Protein AF-A0AAD6ZET1-F1 (afdb_monomer)

InterPro domains:
  IPR011545 DEAD/DEAH-box helicase domain [PF00270] (2-155)
  IPR014001 Helicase superfamily 1/2, ATP-binding domain [PS51192] (1-169)
  IPR014001 Helicase superfamily 1/2, ATP-binding domain [SM00487] (2-182)
  IPR027417 P-loop containing nucleoside triphosphate hydrolase [G3DSA:3.40.50.300] (1-163)
  IPR027417 P-loop containing nucleoside triphosphate hydrolase [SSF52540] (2-152)

Structure (mmCIF, N/CA/C/O backbone):
data_AF-A0AAD6ZET1-F1
#
_entry.id   AF-A0AAD6ZET1-F1
#
loop_
_atom_site.group_PDB
_atom_site.id
_atom_site.type_symbol
_atom_site.label_atom_id
_atom_site.label_alt_id
_atom_site.label_comp_id
_atom_site.label_asym_id
_atom_site.label_entity_id
_atom_site.label_seq_id
_atom_site.pdbx_PDB_ins_code
_atom_site.Cartn_x
_atom_site.Cartn_y
_atom_site.Cartn_z
_atom_site.occupancy
_atom_site.B_iso_or_equiv
_atom_site.auth_seq_id
_atom_site.auth_comp_id
_atom_site.auth_asym_id
_atom_site.auth_atom_id
_atom_site.pdbx_PDB_model_num
ATOM 1 N N . MET A 1 1 ? -20.630 -3.533 9.949 1.00 59.66 1 MET A N 1
ATOM 2 C CA . MET A 1 1 ? -19.813 -3.995 8.805 1.00 59.66 1 MET A CA 1
ATOM 3 C C . MET A 1 1 ? -19.243 -5.362 9.176 1.00 59.66 1 MET A C 1
ATOM 5 O O . MET A 1 1 ? -19.021 -5.577 10.362 1.00 59.66 1 MET A O 1
ATOM 9 N N . ARG A 1 2 ? -19.126 -6.309 8.241 1.00 76.69 2 ARG A N 1
ATOM 10 C CA . ARG A 1 2 ? -18.564 -7.648 8.511 1.00 76.69 2 ARG A CA 1
ATOM 11 C C . ARG A 1 2 ? -17.075 -7.657 8.165 1.00 76.69 2 ARG A C 1
ATOM 13 O O . ARG A 1 2 ? -16.629 -6.785 7.425 1.00 76.69 2 ARG A O 1
ATOM 20 N N . ASP A 1 3 ? -16.339 -8.624 8.700 1.00 84.25 3 ASP A N 1
ATOM 21 C CA . ASP A 1 3 ? -14.974 -8.894 8.245 1.00 84.25 3 ASP A CA 1
ATOM 22 C C . ASP A 1 3 ? -14.986 -9.272 6.759 1.00 84.25 3 ASP A C 1
ATOM 24 O O . ASP A 1 3 ? -15.953 -9.870 6.273 1.00 84.25 3 ASP A O 1
ATOM 28 N N . GLY A 1 4 ? -13.927 -8.900 6.045 1.00 82.38 4 GLY A N 1
ATOM 29 C CA . GLY A 1 4 ? -13.841 -9.088 4.600 1.00 82.38 4 GLY A CA 1
ATOM 30 C C . GLY A 1 4 ? -12.448 -9.501 4.155 1.00 82.38 4 GLY A C 1
ATOM 31 O O . GLY A 1 4 ? -11.449 -9.053 4.715 1.00 82.38 4 GLY A O 1
ATOM 32 N N . LEU A 1 5 ? -12.397 -10.341 3.127 1.00 81.38 5 LEU A N 1
ATOM 33 C CA . LEU A 1 5 ? -11.189 -10.614 2.361 1.00 81.38 5 LEU A CA 1
ATOM 34 C C . LEU A 1 5 ? -11.395 -10.011 0.974 1.00 81.38 5 LEU A C 1
ATOM 36 O O . LEU A 1 5 ? -12.374 -10.321 0.298 1.00 81.38 5 LEU A O 1
ATOM 40 N N . VAL A 1 6 ? -10.487 -9.136 0.564 1.00 80.69 6 VAL A N 1
ATOM 41 C CA . VAL A 1 6 ? -10.500 -8.551 -0.771 1.00 80.69 6 VAL A CA 1
ATOM 42 C C . VAL A 1 6 ? -9.310 -9.094 -1.536 1.00 80.69 6 VAL A C 1
ATOM 44 O O . VAL A 1 6 ? -8.156 -8.855 -1.169 1.00 80.69 6 VAL A O 1
ATOM 47 N N . HIS A 1 7 ? -9.620 -9.800 -2.616 1.00 78.50 7 HIS A N 1
ATOM 48 C CA . HIS A 1 7 ? -8.656 -10.239 -3.600 1.00 78.50 7 HIS A CA 1
ATOM 49 C C . HIS A 1 7 ? -8.627 -9.228 -4.751 1.00 78.50 7 HIS A C 1
ATOM 51 O O . HIS A 1 7 ? -9.567 -9.136 -5.538 1.00 78.50 7 HIS A O 1
ATOM 57 N N . ALA A 1 8 ? -7.565 -8.424 -4.795 1.00 70.19 8 ALA A N 1
ATOM 58 C CA . ALA A 1 8 ? -7.383 -7.353 -5.764 1.00 70.19 8 ALA A CA 1
ATOM 59 C C . ALA A 1 8 ? -5.911 -7.232 -6.177 1.00 70.19 8 ALA A C 1
ATOM 61 O O . ALA A 1 8 ? -5.017 -7.044 -5.337 1.00 70.19 8 ALA A O 1
ATOM 62 N N . GLY A 1 9 ? -5.666 -7.279 -7.485 1.00 60.75 9 GLY A N 1
ATOM 63 C CA . GLY A 1 9 ? -4.346 -7.093 -8.073 1.00 60.75 9 GLY A CA 1
ATOM 64 C C . GLY A 1 9 ? -3.726 -5.731 -7.759 1.00 60.75 9 GLY A C 1
ATOM 65 O O . GLY A 1 9 ? -4.392 -4.759 -7.381 1.00 60.75 9 GLY A O 1
ATOM 66 N N . THR A 1 10 ? -2.406 -5.645 -7.898 1.00 62.72 10 THR A N 1
ATOM 67 C CA . THR A 1 10 ? -1.671 -4.379 -7.761 1.00 62.72 10 THR A CA 1
ATOM 68 C C . THR A 1 10 ? -2.178 -3.370 -8.788 1.00 62.72 10 THR A C 1
ATOM 70 O O . THR A 1 10 ? -2.387 -3.718 -9.950 1.00 62.72 10 THR A O 1
ATOM 73 N N . GLY A 1 11 ? -2.435 -2.132 -8.354 1.00 60.44 11 GLY A N 1
ATOM 74 C CA . GLY A 1 11 ? -2.998 -1.078 -9.203 1.00 60.44 11 GLY A CA 1
ATOM 75 C C . GLY A 1 11 ? -4.490 -1.237 -9.533 1.00 60.44 11 GLY A C 1
ATOM 76 O O . GLY A 1 11 ? -4.934 -0.712 -10.549 1.00 60.44 11 GLY A O 1
ATOM 77 N N . MET A 1 12 ? -5.266 -2.003 -8.755 1.00 61.72 12 MET A N 1
ATOM 78 C CA . MET A 1 12 ? -6.733 -2.115 -8.911 1.00 61.72 12 MET A CA 1
ATOM 79 C C . MET A 1 12 ? -7.522 -1.276 -7.888 1.00 61.72 12 MET A C 1
ATOM 81 O O . MET A 1 12 ? -8.700 -1.524 -7.658 1.00 61.72 12 MET A O 1
ATOM 85 N N . GLY A 1 13 ? -6.886 -0.287 -7.249 1.00 68.75 13 GLY A N 1
ATOM 86 C CA . GLY A 1 13 ? -7.579 0.632 -6.335 1.00 68.75 13 GLY A CA 1
ATOM 87 C C . GLY A 1 13 ? -7.804 0.091 -4.919 1.00 68.75 13 GLY A C 1
ATOM 88 O O . GLY A 1 13 ? -8.769 0.468 -4.260 1.00 68.75 13 GLY A O 1
ATOM 89 N N . LYS A 1 14 ? -6.905 -0.765 -4.406 1.00 77.56 14 LYS A N 1
ATOM 90 C CA . LYS A 1 14 ? -6.931 -1.240 -3.005 1.00 77.56 14 LYS A CA 1
ATOM 91 C C . LYS A 1 14 ? -7.015 -0.085 -1.996 1.00 77.56 14 LYS A C 1
ATOM 93 O O . LYS A 1 14 ? -7.767 -0.171 -1.029 1.00 77.56 14 LYS A O 1
ATOM 98 N N . THR A 1 15 ? -6.335 1.026 -2.271 1.00 82.56 15 THR A N 1
ATOM 99 C CA . THR A 1 15 ? -6.386 2.259 -1.471 1.00 82.56 15 THR A CA 1
ATOM 100 C C . THR A 1 15 ? -7.804 2.831 -1.359 1.00 82.56 15 THR A C 1
ATOM 102 O O . THR A 1 15 ? -8.212 3.263 -0.283 1.00 82.56 15 THR A O 1
ATOM 105 N N . THR A 1 16 ? -8.615 2.744 -2.420 1.00 84.25 16 THR A N 1
ATOM 106 C CA . THR A 1 16 ? -10.012 3.210 -2.432 1.00 84.25 16 THR A CA 1
ATOM 107 C C . THR A 1 16 ? -10.897 2.421 -1.470 1.00 84.25 16 THR A C 1
ATOM 109 O O . THR A 1 16 ? -11.828 2.982 -0.902 1.00 84.25 16 THR A O 1
ATOM 112 N N . ILE A 1 17 ? -10.600 1.144 -1.222 1.00 85.69 17 ILE A N 1
ATOM 113 C CA . ILE A 1 17 ? -11.341 0.319 -0.250 1.00 85.69 17 ILE A CA 1
ATOM 114 C C . ILE A 1 17 ? -11.140 0.853 1.173 1.00 85.69 17 ILE A C 1
ATOM 116 O O . ILE A 1 17 ? -12.053 0.805 1.996 1.00 85.69 17 ILE A O 1
ATOM 120 N N . VAL A 1 18 ? -9.955 1.398 1.446 1.00 91.31 18 VAL A N 1
ATOM 121 C CA . VAL A 1 18 ? -9.596 2.004 2.732 1.00 91.31 18 VAL A CA 1
ATOM 122 C C . VAL A 1 18 ? -10.151 3.423 2.843 1.00 91.31 18 VAL A C 1
ATOM 124 O O . VAL A 1 18 ? -10.692 3.797 3.881 1.00 91.31 18 VAL A O 1
ATOM 127 N N . ALA A 1 19 ? -10.034 4.210 1.772 1.00 91.94 19 ALA A N 1
ATOM 128 C CA . ALA A 1 19 ? -10.431 5.613 1.746 1.00 91.94 19 ALA A CA 1
ATOM 129 C C . ALA A 1 19 ? -11.951 5.811 1.634 1.00 91.94 19 ALA A C 1
ATOM 131 O O . ALA A 1 19 ? -12.514 6.680 2.295 1.00 91.94 19 ALA A O 1
ATOM 132 N N . GLY A 1 20 ? -12.633 4.989 0.835 1.00 91.81 20 GLY A N 1
ATOM 133 C CA . GLY A 1 20 ? -14.049 5.132 0.490 1.00 91.81 20 GLY A CA 1
ATOM 134 C C . GLY A 1 20 ? -14.990 5.291 1.690 1.00 91.81 20 GLY A C 1
ATOM 135 O O . GLY A 1 20 ? -15.810 6.210 1.678 1.00 91.81 20 GLY A O 1
ATOM 136 N N . PRO A 1 21 ? -14.866 4.486 2.764 1.00 93.00 21 PRO A N 1
ATOM 137 C CA . PRO A 1 21 ? -15.682 4.656 3.965 1.00 93.00 21 PRO A CA 1
ATOM 138 C C . PRO A 1 21 ? -15.580 6.043 4.615 1.00 93.00 21 PRO A C 1
ATOM 140 O O . PRO A 1 21 ? -16.534 6.464 5.267 1.00 93.00 21 PRO A O 1
ATOM 143 N N . HIS A 1 22 ? -14.467 6.765 4.445 1.00 95.06 22 HIS A N 1
ATOM 144 C CA . HIS A 1 22 ? -14.270 8.110 5.002 1.00 95.06 22 HIS A CA 1
ATOM 145 C C . HIS A 1 22 ? -14.952 9.218 4.201 1.00 95.06 22 HIS A C 1
ATOM 147 O O . HIS A 1 22 ? -15.085 10.324 4.716 1.00 95.06 22 HIS A O 1
ATOM 153 N N . ALA A 1 23 ? -15.425 8.933 2.986 1.00 91.31 23 ALA A N 1
ATOM 154 C CA . ALA A 1 23 ? -16.209 9.885 2.200 1.00 91.31 23 ALA A CA 1
ATOM 155 C C . ALA A 1 23 ? -17.636 10.074 2.747 1.00 91.31 23 ALA A C 1
ATOM 157 O O . ALA A 1 23 ? -18.319 11.031 2.391 1.00 91.31 23 ALA A O 1
ATOM 158 N N . HIS A 1 24 ? -18.108 9.161 3.602 1.00 93.06 24 HIS A N 1
ATOM 159 C CA . HIS A 1 24 ? -19.446 9.224 4.178 1.00 93.06 24 HIS A CA 1
ATOM 160 C C . HIS A 1 24 ? -19.467 10.074 5.460 1.00 93.06 24 HIS A C 1
ATOM 162 O O . HIS A 1 24 ? -18.643 9.877 6.351 1.00 93.06 24 HIS A O 1
ATOM 168 N N . GLU A 1 25 ? -20.455 10.963 5.610 1.00 89.50 25 GLU A N 1
ATOM 169 C CA . GLU A 1 25 ? -20.549 11.904 6.744 1.00 89.50 25 GLU A CA 1
ATOM 170 C C . GLU A 1 25 ? -20.579 11.216 8.117 1.00 89.50 25 GLU A C 1
ATOM 172 O O . GLU A 1 25 ? -20.002 11.708 9.085 1.00 89.50 25 GLU A O 1
ATOM 177 N N . SER A 1 26 ? -21.196 10.033 8.212 1.00 91.81 26 SER A N 1
ATOM 178 C CA . SER A 1 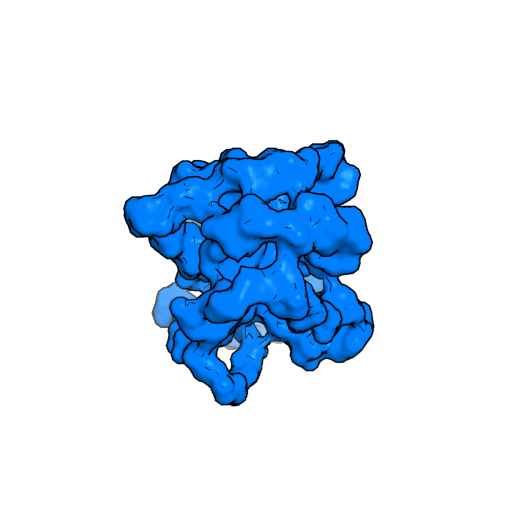26 ? -21.217 9.254 9.462 1.00 91.81 26 SER A CA 1
ATOM 179 C C . SER A 1 26 ? -19.834 8.759 9.912 1.00 91.81 26 SER A C 1
ATOM 181 O O . SER A 1 26 ? -19.679 8.335 11.062 1.00 91.81 26 SER A O 1
ATOM 183 N N . SER A 1 27 ? -18.833 8.823 9.029 1.00 93.19 27 SER A N 1
ATOM 184 C CA . SER A 1 27 ? -17.438 8.494 9.321 1.00 93.19 27 SER A CA 1
ATOM 185 C C . SER A 1 27 ? -16.618 9.705 9.777 1.00 93.19 27 SER A C 1
ATOM 187 O O . SER A 1 27 ? -15.423 9.564 10.038 1.00 93.19 27 SER A O 1
ATOM 189 N N . ALA A 1 28 ? -17.222 10.889 9.915 1.00 92.56 28 ALA A N 1
ATOM 190 C CA . ALA A 1 28 ? -16.517 12.072 10.394 1.00 92.56 28 ALA A CA 1
ATOM 191 C C . ALA A 1 28 ? -15.863 11.828 11.770 1.00 92.56 28 ALA A C 1
ATOM 193 O O . ALA A 1 28 ? -16.486 11.332 12.712 1.00 92.56 28 ALA A O 1
ATOM 194 N N . GLY A 1 29 ? -14.573 12.164 11.880 1.00 93.00 29 GLY A N 1
ATOM 195 C CA . GLY A 1 29 ? -13.779 11.965 13.099 1.00 93.00 29 GLY A CA 1
ATOM 196 C C . GLY A 1 29 ? -13.459 10.502 13.430 1.00 93.00 29 GLY A C 1
ATOM 197 O O . GLY A 1 29 ? -13.022 10.220 14.554 1.00 93.00 29 GLY A O 1
ATOM 198 N N . LYS A 1 30 ? -13.697 9.575 12.492 1.00 97.06 30 LYS A N 1
ATOM 199 C CA . LYS A 1 30 ? -13.328 8.166 12.618 1.00 97.06 30 LYS A CA 1
ATOM 200 C C . LYS A 1 30 ? -11.924 7.891 12.079 1.00 97.06 30 LYS A C 1
ATOM 202 O O . LYS A 1 30 ? -11.404 8.620 11.242 1.00 97.06 30 LYS A O 1
ATOM 207 N N . VAL A 1 31 ? -11.332 6.798 12.553 1.00 97.75 31 VAL A N 1
ATOM 208 C CA . VAL A 1 31 ? -9.951 6.394 12.259 1.00 97.75 31 VAL A CA 1
ATOM 209 C C . VAL A 1 31 ? -9.933 4.992 11.668 1.00 97.75 31 VAL A C 1
ATOM 211 O O . VAL A 1 31 ? -10.613 4.098 12.162 1.00 97.75 31 VAL A O 1
ATOM 214 N N . THR A 1 32 ? -9.139 4.769 10.628 1.00 97.75 32 THR A N 1
ATOM 215 C CA . THR A 1 32 ? -8.810 3.438 10.112 1.00 97.75 32 THR A CA 1
ATOM 216 C C . THR A 1 32 ? -7.347 3.127 10.382 1.00 97.75 32 THR A C 1
ATOM 218 O O . THR A 1 32 ? -6.470 3.931 10.069 1.00 97.75 32 THR A O 1
ATOM 221 N N . LEU A 1 33 ? -7.084 1.957 10.966 1.00 96.88 33 LEU A N 1
ATOM 222 C CA . LEU A 1 33 ? -5.722 1.441 11.093 1.00 96.88 33 LEU A CA 1
ATOM 223 C C . LEU A 1 33 ? -5.381 0.662 9.826 1.00 96.88 33 LEU A C 1
ATOM 225 O O . LEU A 1 33 ? -6.049 -0.327 9.535 1.00 96.88 33 LEU A O 1
ATOM 229 N N . PHE A 1 34 ? -4.358 1.089 9.093 1.00 95.38 34 PHE A N 1
ATOM 230 C CA . PHE A 1 34 ? -3.884 0.421 7.884 1.00 95.38 34 PHE A CA 1
ATOM 231 C C . PHE A 1 34 ? -2.536 -0.248 8.172 1.00 95.38 3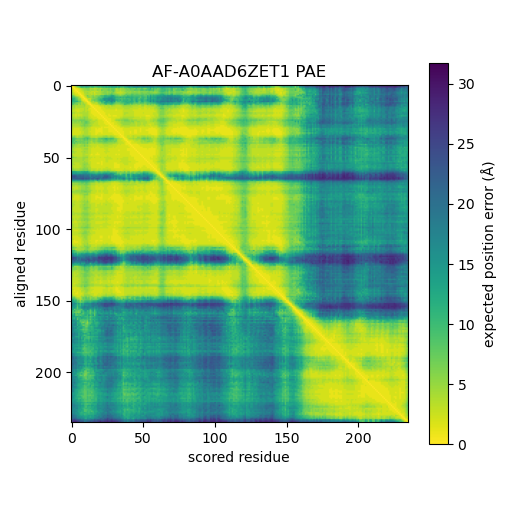4 PHE A C 1
ATOM 233 O O . PHE A 1 34 ? -1.531 0.418 8.403 1.00 95.38 34 PHE A O 1
ATOM 240 N N . ILE A 1 35 ? -2.518 -1.576 8.234 1.00 93.19 35 ILE A N 1
ATOM 241 C CA . ILE A 1 35 ? -1.353 -2.363 8.643 1.00 93.19 35 ILE A CA 1
ATOM 242 C C . ILE A 1 35 ? -0.715 -2.969 7.396 1.00 93.19 35 ILE A C 1
ATOM 244 O O . ILE A 1 35 ? -1.331 -3.816 6.755 1.00 93.19 35 ILE A O 1
ATOM 248 N N . SER A 1 36 ? 0.513 -2.563 7.072 1.00 89.19 36 SER A N 1
ATOM 249 C CA 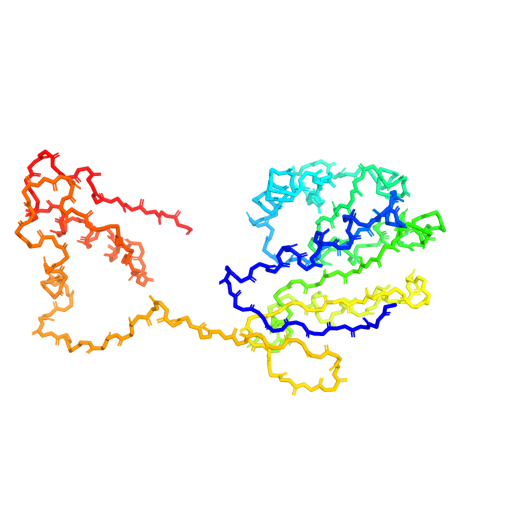. SER A 1 36 ? 1.249 -3.012 5.879 1.00 89.19 36 SER A CA 1
ATOM 250 C C . SER A 1 36 ? 2.636 -3.549 6.257 1.00 89.19 36 SER A C 1
ATOM 252 O O . SER A 1 36 ? 3.278 -2.989 7.159 1.00 89.19 36 SER A O 1
ATOM 254 N N . PRO A 1 37 ? 3.158 -4.604 5.590 1.00 80.62 37 PRO A N 1
ATOM 255 C CA . PRO A 1 37 ? 4.493 -5.105 5.885 1.00 80.62 37 PRO A CA 1
ATOM 256 C C . PRO A 1 37 ? 5.554 -4.133 5.366 1.00 80.62 37 PRO A C 1
ATOM 258 O O . PRO A 1 37 ? 6.608 -3.968 5.975 1.00 80.62 37 PRO A O 1
ATOM 261 N N . LEU A 1 38 ? 5.313 -3.465 4.248 1.00 80.62 38 LEU A N 1
ATOM 262 C CA . LEU A 1 38 ? 6.348 -2.750 3.516 1.00 80.62 38 LEU A CA 1
ATOM 263 C C . LEU A 1 38 ? 6.516 -1.336 4.078 1.00 80.62 38 LEU A C 1
ATOM 265 O O . LEU A 1 38 ? 5.947 -0.386 3.564 1.00 80.62 38 LEU A O 1
ATOM 269 N N . ILE A 1 39 ? 7.318 -1.210 5.144 1.00 80.06 39 ILE A N 1
ATOM 270 C CA . ILE A 1 39 ? 7.638 0.082 5.785 1.00 80.06 39 ILE A CA 1
ATOM 271 C C . ILE A 1 39 ? 8.215 1.071 4.765 1.00 80.06 39 ILE A C 1
ATOM 273 O O . ILE A 1 39 ? 7.901 2.252 4.829 1.00 80.06 39 ILE A O 1
ATOM 277 N N . ALA A 1 40 ? 8.997 0.575 3.800 1.00 81.06 40 ALA A N 1
ATOM 278 C CA . ALA A 1 40 ? 9.559 1.378 2.716 1.00 81.06 40 ALA A CA 1
ATOM 279 C C . ALA A 1 40 ? 8.494 2.082 1.855 1.00 81.06 40 AL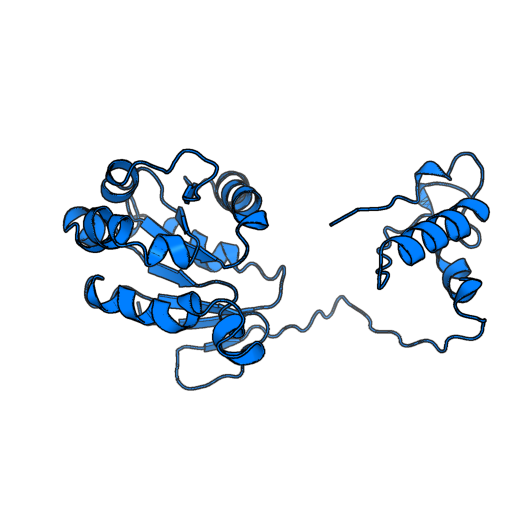A A C 1
ATOM 281 O O . ALA A 1 40 ? 8.784 3.121 1.285 1.00 81.06 40 ALA A O 1
ATOM 282 N N . LEU A 1 41 ? 7.264 1.556 1.802 1.00 83.50 41 LEU A N 1
ATOM 283 C CA . LEU A 1 41 ? 6.156 2.147 1.044 1.00 83.50 41 LEU A CA 1
ATOM 284 C C . LEU A 1 41 ? 5.225 3.004 1.910 1.00 83.50 41 LEU A C 1
ATOM 286 O O . LEU A 1 41 ? 4.255 3.555 1.401 1.00 83.50 41 LEU A O 1
ATOM 290 N N . HIS A 1 42 ? 5.448 3.095 3.226 1.00 88.31 42 HIS A N 1
ATOM 291 C CA . HIS A 1 42 ? 4.511 3.803 4.106 1.00 88.31 42 HIS A CA 1
ATOM 292 C C . HIS A 1 42 ? 4.402 5.285 3.759 1.00 88.31 42 HIS A C 1
ATOM 294 O O . HIS A 1 42 ? 3.298 5.822 3.809 1.00 88.31 42 HIS A O 1
ATOM 300 N N . ASP A 1 43 ? 5.513 5.923 3.392 1.00 87.75 43 ASP A N 1
ATOM 301 C CA . ASP A 1 43 ? 5.516 7.341 3.036 1.00 87.75 43 ASP A CA 1
ATOM 302 C C . ASP A 1 43 ? 4.737 7.566 1.731 1.00 87.75 43 ASP A C 1
ATOM 304 O O . ASP A 1 43 ? 3.794 8.353 1.723 1.00 87.75 43 ASP A O 1
ATOM 308 N N . GLU A 1 44 ? 4.992 6.769 0.687 1.00 88.88 44 GLU A N 1
ATOM 309 C CA . GLU A 1 44 ? 4.222 6.804 -0.569 1.00 88.88 44 GLU A CA 1
ATOM 310 C C . GLU A 1 44 ? 2.719 6.556 -0.345 1.00 88.88 44 GLU A C 1
ATOM 312 O O . GLU A 1 44 ? 1.857 7.213 -0.933 1.00 88.88 44 GLU A O 1
ATOM 317 N N . GLN A 1 45 ? 2.366 5.624 0.545 1.00 90.38 45 GLN A N 1
ATOM 318 C CA . GLN A 1 45 ? 0.969 5.345 0.881 1.00 90.38 45 GLN A CA 1
ATOM 319 C C . GLN A 1 45 ? 0.312 6.516 1.630 1.00 90.38 45 GLN A C 1
ATOM 321 O O . GLN A 1 45 ? -0.851 6.831 1.366 1.00 90.38 45 GLN A O 1
ATOM 326 N N . VAL A 1 46 ? 1.030 7.179 2.546 1.00 92.38 46 VAL A N 1
ATOM 327 C CA . VAL A 1 46 ? 0.556 8.408 3.209 1.00 92.38 46 VAL A CA 1
ATOM 328 C C . VAL A 1 46 ? 0.302 9.504 2.179 1.00 92.38 46 VAL A C 1
ATOM 330 O O . VAL A 1 46 ? -0.753 10.139 2.228 1.00 92.38 46 VAL A O 1
ATOM 333 N N . GLU A 1 47 ? 1.233 9.705 1.246 1.00 93.25 47 GLU A N 1
ATOM 334 C CA . GLU A 1 47 ? 1.090 10.675 0.158 1.00 93.25 47 GLU A CA 1
ATOM 335 C C . GLU A 1 47 ? -0.125 10.354 -0.707 1.00 93.25 47 GLU A C 1
ATOM 337 O O . GLU A 1 47 ? -0.958 11.226 -0.923 1.00 93.25 47 GLU A O 1
ATOM 342 N N . THR A 1 48 ? -0.323 9.087 -1.075 1.00 91.88 48 THR A N 1
ATOM 343 C CA . THR A 1 48 ? -1.499 8.645 -1.841 1.00 91.88 48 THR A CA 1
ATOM 344 C C . THR A 1 48 ? -2.805 9.006 -1.120 1.00 91.88 48 THR A C 1
ATOM 346 O O . THR A 1 48 ? -3.707 9.598 -1.710 1.00 91.88 48 THR A O 1
ATOM 349 N N . PHE A 1 49 ? -2.932 8.699 0.179 1.00 94.69 49 PHE A N 1
ATOM 350 C CA . PHE A 1 49 ? -4.139 9.043 0.945 1.00 94.69 49 PHE A CA 1
ATOM 351 C C . PHE A 1 49 ? -4.372 10.554 1.047 1.00 94.69 49 PHE A C 1
ATOM 353 O O . PHE A 1 49 ? -5.521 11.003 1.010 1.00 94.69 49 PHE A O 1
ATOM 360 N N . ARG A 1 50 ? -3.299 11.332 1.184 1.00 94.19 50 ARG A N 1
ATOM 361 C CA . ARG A 1 50 ? -3.367 12.787 1.305 1.00 94.19 50 ARG A CA 1
ATOM 362 C C . ARG A 1 50 ? -3.726 13.442 -0.025 1.00 94.19 50 ARG A C 1
ATOM 364 O O . ARG A 1 50 ? -4.658 14.240 -0.068 1.00 94.19 50 ARG A O 1
ATOM 371 N N . ASP A 1 51 ? -3.005 13.097 -1.081 1.00 94.12 51 ASP A N 1
ATOM 372 C CA . ASP A 1 51 ? -3.003 13.838 -2.338 1.00 94.12 51 ASP A CA 1
ATOM 373 C C . ASP A 1 51 ? -4.123 13.369 -3.274 1.00 94.12 51 ASP A C 1
ATOM 375 O O . ASP A 1 51 ? -4.759 14.195 -3.926 1.00 94.12 51 ASP A O 1
ATOM 379 N N . GLU A 1 52 ? -4.442 12.069 -3.292 1.00 92.81 52 GLU A N 1
ATOM 380 C CA . GLU A 1 52 ? -5.510 11.532 -4.151 1.00 92.81 52 GLU A CA 1
ATOM 381 C C . GLU A 1 52 ? -6.884 11.518 -3.470 1.00 92.81 52 GLU A C 1
ATOM 383 O O . GLU A 1 52 ? -7.908 11.681 -4.135 1.00 92.81 52 GLU A O 1
ATOM 388 N N . PHE A 1 53 ? -6.929 11.322 -2.146 1.00 92.69 53 PHE A N 1
ATOM 389 C CA . PHE A 1 53 ? -8.188 11.163 -1.401 1.00 92.69 53 PHE A CA 1
ATOM 390 C C . PHE A 1 53 ? -8.492 12.313 -0.433 1.00 92.69 53 PHE A C 1
ATOM 392 O O . PHE A 1 53 ? -9.574 12.334 0.156 1.00 92.69 53 PHE A O 1
ATOM 399 N N . GLY A 1 54 ? -7.572 13.266 -0.246 1.00 94.44 54 GLY A N 1
ATOM 400 C CA . GLY A 1 54 ? -7.765 14.395 0.670 1.00 94.44 54 GLY A CA 1
ATOM 401 C C . GLY A 1 54 ? -7.850 13.990 2.146 1.00 94.44 54 GLY A C 1
ATOM 402 O O . GLY A 1 54 ? -8.398 14.737 2.959 1.00 94.44 54 GLY A O 1
ATOM 403 N N . LEU A 1 55 ? -7.354 12.802 2.506 1.00 95.94 55 LEU A N 1
ATOM 404 C CA . LEU A 1 55 ? -7.448 12.260 3.859 1.00 95.94 55 LEU A CA 1
ATOM 405 C C . LEU A 1 55 ? -6.212 12.613 4.679 1.00 95.94 55 LEU A C 1
ATOM 407 O O . LEU A 1 55 ? -5.075 12.522 4.218 1.00 95.94 55 LEU A O 1
ATOM 411 N N . LYS A 1 56 ? -6.420 12.932 5.958 1.00 95.75 56 LYS A N 1
ATOM 412 C CA . LYS A 1 56 ? -5.304 13.060 6.902 1.00 95.75 56 LYS A CA 1
ATOM 413 C C . LYS A 1 56 ? -4.742 11.675 7.210 1.00 95.75 56 LYS A C 1
ATOM 415 O O . LYS A 1 56 ? -5.388 10.897 7.915 1.00 95.75 56 LYS A O 1
ATOM 420 N N . ALA A 1 57 ? -3.551 11.383 6.702 1.00 95.12 57 ALA A N 1
ATOM 421 C CA . ALA A 1 57 ? -2.858 10.118 6.907 1.00 95.12 57 ALA A CA 1
ATOM 422 C C . ALA A 1 57 ? -1.512 10.320 7.613 1.00 95.12 57 ALA A C 1
ATOM 424 O O . ALA A 1 57 ? -0.871 11.357 7.453 1.00 95.12 57 ALA A O 1
ATOM 425 N N . ILE A 1 58 ? -1.088 9.329 8.396 1.00 93.81 58 ILE A N 1
ATOM 426 C CA . ILE A 1 58 ? 0.234 9.312 9.032 1.00 93.81 58 ILE A CA 1
ATOM 427 C C . ILE A 1 58 ? 0.794 7.896 9.099 1.00 93.81 58 ILE A C 1
ATOM 429 O O . ILE A 1 58 ? 0.067 6.960 9.425 1.00 93.81 58 ILE A O 1
ATOM 433 N N . ALA A 1 59 ? 2.094 7.753 8.851 1.00 92.06 59 ALA A N 1
ATOM 434 C CA . ALA A 1 59 ? 2.846 6.534 9.113 1.00 92.06 59 ALA A CA 1
ATOM 435 C C . ALA A 1 59 ? 3.480 6.591 10.503 1.00 92.06 59 ALA A C 1
ATOM 437 O O . ALA A 1 59 ? 4.197 7.532 10.843 1.00 92.06 59 ALA A O 1
ATOM 438 N N . VAL A 1 60 ? 3.221 5.573 11.321 1.00 88.75 60 VAL A N 1
ATOM 439 C CA . VAL A 1 60 ? 3.821 5.444 12.650 1.00 88.75 60 VAL A CA 1
ATOM 440 C C . VAL A 1 60 ? 4.902 4.377 12.585 1.00 88.75 60 VAL A C 1
ATOM 442 O O . VAL A 1 60 ? 4.651 3.180 12.739 1.00 88.75 60 VAL A O 1
ATOM 445 N N . ASN A 1 61 ? 6.124 4.839 12.353 1.00 76.88 61 ASN A N 1
ATOM 446 C CA . ASN A 1 61 ? 7.336 4.036 12.307 1.00 76.88 61 ASN A CA 1
ATOM 447 C C . ASN A 1 61 ? 8.389 4.617 13.270 1.00 76.88 61 ASN A C 1
ATOM 449 O O . ASN A 1 61 ? 8.209 5.680 13.870 1.00 76.88 61 ASN A O 1
ATOM 453 N N . SER A 1 62 ? 9.485 3.887 13.463 1.00 65.25 62 SER A N 1
ATOM 454 C CA . SER A 1 62 ? 10.597 4.323 14.312 1.00 65.25 62 SER A CA 1
ATOM 455 C C . SER A 1 62 ? 11.396 5.490 13.721 1.00 65.25 62 SER A C 1
ATOM 457 O O . SER A 1 62 ? 12.132 6.136 14.461 1.00 65.25 62 SER A O 1
ATOM 459 N N . SER A 1 63 ? 11.275 5.755 12.415 1.00 58.69 63 SER A N 1
ATOM 460 C CA . SER A 1 63 ? 12.032 6.784 11.693 1.00 58.69 63 SER A CA 1
ATOM 461 C C . SER A 1 63 ? 11.427 8.185 11.809 1.00 58.69 63 SER A C 1
ATOM 463 O O . SER A 1 63 ? 12.185 9.146 11.868 1.00 58.69 63 SER A O 1
ATOM 465 N N . ASN A 1 64 ? 10.101 8.330 11.914 1.00 56.94 64 ASN A N 1
ATOM 466 C CA . ASN A 1 64 ? 9.435 9.641 11.869 1.00 56.94 64 ASN A CA 1
ATOM 467 C C . ASN A 1 64 ? 9.057 10.214 13.254 1.00 56.94 64 ASN A C 1
ATOM 469 O O . ASN A 1 64 ? 8.052 10.902 13.418 1.00 56.94 64 ASN A O 1
ATOM 473 N N . GLY A 1 65 ? 9.825 9.877 14.297 1.00 56.88 65 GLY A N 1
ATOM 474 C CA . GLY A 1 65 ? 9.640 10.420 15.653 1.00 56.88 65 GLY A CA 1
ATOM 475 C C . GLY A 1 65 ? 8.422 9.897 16.429 1.00 56.88 65 GLY A C 1
ATOM 476 O O . GLY A 1 65 ? 8.246 10.275 17.585 1.00 56.88 65 GLY A O 1
ATOM 477 N N . GLY A 1 66 ? 7.632 8.990 15.839 1.00 64.94 66 GLY A N 1
ATOM 478 C CA . GLY A 1 66 ? 6.449 8.370 16.435 1.00 64.94 66 GLY A CA 1
ATOM 479 C C . GLY A 1 66 ? 5.313 9.370 16.668 1.00 64.94 66 GLY A C 1
ATOM 480 O O . GLY A 1 66 ? 5.373 10.180 17.589 1.00 64.94 66 GLY A O 1
ATOM 481 N N . CYS A 1 67 ? 4.238 9.277 15.877 1.00 77.19 67 CYS A N 1
ATOM 482 C CA . CYS A 1 67 ? 2.979 9.965 16.176 1.00 77.19 67 CYS A CA 1
ATOM 483 C C . CYS A 1 67 ? 2.619 9.768 17.654 1.00 77.19 67 CYS A C 1
ATOM 485 O O . CYS A 1 67 ? 2.668 8.640 18.167 1.00 77.19 67 CYS A O 1
ATOM 487 N N . LYS A 1 68 ? 2.290 10.861 18.347 1.00 87.50 68 LYS A N 1
ATOM 488 C CA . LYS A 1 68 ? 1.900 10.767 19.750 1.00 87.50 68 LYS A CA 1
ATOM 489 C C . LYS A 1 68 ? 0.596 9.963 19.828 1.00 87.50 68 LYS A C 1
ATOM 491 O O . LYS A 1 68 ? -0.335 10.267 19.079 1.00 87.50 68 LYS A O 1
ATOM 496 N N . PRO A 1 69 ? 0.496 8.949 20.704 1.00 90.38 69 PRO A N 1
ATOM 497 C CA . PRO A 1 69 ? -0.717 8.148 20.858 1.00 90.38 69 PRO A CA 1
ATOM 498 C C . PRO A 1 69 ? -1.986 8.993 20.997 1.00 90.38 69 PRO A C 1
ATOM 500 O O . PRO A 1 69 ? -3.025 8.638 20.450 1.00 90.38 69 PRO A O 1
ATOM 503 N N . GLU A 1 70 ? -1.884 10.140 21.667 1.00 91.81 70 GLU A N 1
ATOM 504 C CA . GLU A 1 70 ? -2.974 11.089 21.880 1.00 91.81 70 GLU A CA 1
ATOM 505 C C . GLU A 1 70 ? -3.563 11.600 20.556 1.00 91.81 70 GLU A C 1
ATOM 507 O O . GLU A 1 70 ? -4.780 11.676 20.415 1.00 91.81 70 GLU A O 1
ATOM 512 N N . GLN A 1 71 ? -2.728 11.858 19.545 1.00 93.44 71 GLN A N 1
ATOM 513 C CA . GLN A 1 71 ? -3.182 12.326 18.230 1.00 93.44 71 GLN A CA 1
ATOM 514 C C . GLN A 1 71 ? -4.011 11.258 17.507 1.00 93.44 71 GLN A C 1
ATOM 516 O O . GLN A 1 71 ? -4.967 11.563 16.792 1.00 93.44 71 GLN A O 1
ATOM 521 N N . ILE A 1 72 ? -3.666 9.984 17.714 1.00 94.62 72 ILE A N 1
ATOM 522 C CA . ILE A 1 72 ? -4.418 8.845 17.177 1.00 94.62 72 ILE A CA 1
ATOM 523 C C . ILE A 1 72 ? -5.736 8.689 17.942 1.00 94.62 72 ILE A C 1
ATOM 525 O O . ILE A 1 72 ? -6.795 8.531 17.335 1.00 94.62 72 ILE A O 1
ATOM 529 N N . VAL A 1 73 ? -5.684 8.772 19.273 1.00 95.81 73 VAL A N 1
ATOM 530 C CA . VAL A 1 73 ? -6.849 8.655 20.161 1.00 95.81 73 VAL A CA 1
ATOM 531 C C . VAL A 1 73 ? -7.886 9.746 19.891 1.00 95.81 73 VAL A C 1
ATOM 533 O O . VAL A 1 73 ? -9.080 9.452 19.884 1.00 95.81 73 VAL A O 1
ATOM 536 N N . HIS A 1 74 ? -7.450 10.976 19.622 1.00 95.25 74 HIS A N 1
ATOM 537 C CA . HIS A 1 74 ? -8.334 12.103 19.322 1.00 95.25 74 HIS A CA 1
ATOM 538 C C . HIS A 1 74 ? -8.793 12.157 17.858 1.00 95.25 74 HIS A C 1
ATOM 540 O O . HIS A 1 74 ? -9.663 12.960 17.518 1.00 95.25 74 HIS A O 1
ATOM 546 N N . GLY A 1 75 ? -8.280 11.269 17.000 1.00 94.31 75 GLY A N 1
ATOM 547 C CA . GLY A 1 75 ? -8.667 11.194 15.592 1.00 94.31 75 GLY A CA 1
ATOM 548 C C . GLY A 1 75 ? -8.156 12.367 14.758 1.00 94.31 75 GLY A C 1
ATOM 549 O O . GLY A 1 75 ? -8.842 12.800 13.835 1.00 94.31 75 GLY A O 1
ATOM 550 N N . GLU A 1 76 ? -6.961 12.885 15.063 1.00 95.31 76 GLU A N 1
ATOM 551 C CA . GLU A 1 76 ? -6.309 13.924 14.248 1.00 95.31 76 GLU A CA 1
ATOM 552 C C . GLU A 1 76 ? -5.998 13.432 12.824 1.00 95.31 76 GLU A C 1
ATOM 554 O O . GLU A 1 76 ? -5.914 14.234 11.892 1.00 95.31 76 GLU A O 1
ATOM 559 N N . HIS A 1 77 ? -5.880 12.111 12.661 1.00 95.44 77 HIS A N 1
ATOM 560 C CA . HIS A 1 77 ? -5.628 11.427 11.400 1.00 95.44 77 HIS A CA 1
ATOM 561 C C . HIS A 1 77 ? -6.739 10.413 11.131 1.00 95.44 77 HIS A C 1
ATOM 563 O O . HIS A 1 77 ? -7.097 9.622 12.003 1.00 95.44 77 HIS A O 1
ATOM 569 N N . GLN A 1 78 ? -7.265 10.421 9.909 1.00 97.31 78 GLN A N 1
ATOM 570 C CA . GLN A 1 78 ? -8.273 9.470 9.446 1.00 97.31 78 GLN A CA 1
ATOM 571 C C . GLN A 1 78 ? -7.650 8.114 9.121 1.00 97.31 78 GLN A C 1
ATOM 573 O O . GLN A 1 78 ? -8.275 7.085 9.372 1.00 97.31 78 GLN A O 1
ATOM 578 N N . ILE A 1 79 ? -6.417 8.106 8.604 1.00 97.12 79 ILE A N 1
ATOM 579 C CA . ILE A 1 79 ? -5.665 6.887 8.299 1.00 97.12 79 ILE A CA 1
ATOM 580 C C . ILE A 1 79 ? -4.385 6.852 9.134 1.00 97.12 79 ILE A C 1
ATOM 582 O O . ILE A 1 79 ? -3.583 7.784 9.108 1.00 97.12 79 ILE A O 1
ATOM 586 N N . VAL A 1 80 ? -4.179 5.759 9.865 1.00 95.62 80 VAL A N 1
ATOM 587 C CA . VAL A 1 80 ? -2.952 5.520 10.632 1.00 95.62 80 VAL A CA 1
ATOM 588 C C . VAL A 1 80 ? -2.278 4.273 10.083 1.00 95.62 80 VAL A C 1
ATOM 590 O O . VAL A 1 80 ? -2.757 3.156 10.294 1.00 95.62 80 VAL A O 1
ATOM 593 N N . LEU A 1 81 ? -1.176 4.483 9.368 1.00 94.19 81 LEU A N 1
ATOM 594 C CA . LEU A 1 81 ? -0.344 3.439 8.796 1.00 94.19 81 LEU A CA 1
ATOM 595 C C . LEU A 1 81 ? 0.604 2.870 9.847 1.00 94.19 81 LEU A C 1
ATOM 597 O O . LEU A 1 81 ? 1.285 3.604 10.566 1.00 94.19 81 LEU A O 1
ATOM 601 N N . LEU A 1 82 ? 0.632 1.545 9.944 1.00 92.81 82 LEU A N 1
ATOM 602 C CA . LEU A 1 82 ? 1.381 0.814 10.956 1.00 92.81 82 LEU A CA 1
ATOM 603 C C . LEU A 1 82 ? 2.114 -0.366 10.333 1.00 92.81 82 LEU A C 1
ATOM 605 O O . LEU A 1 82 ? 1.589 -1.067 9.468 1.00 92.81 82 LEU A O 1
ATOM 609 N N . SER A 1 83 ? 3.301 -0.656 10.858 1.00 90.19 83 SER A N 1
ATOM 610 C CA . SER A 1 83 ? 3.863 -1.993 10.712 1.00 90.19 83 SER A CA 1
ATOM 611 C C . SER A 1 83 ? 3.170 -2.968 11.680 1.00 90.19 83 SER A C 1
ATOM 613 O O . SER A 1 83 ? 2.633 -2.550 12.716 1.00 90.19 83 SER A O 1
ATOM 615 N N . PRO A 1 84 ? 3.211 -4.284 11.418 1.00 88.69 84 PRO A N 1
ATOM 616 C CA . PRO A 1 84 ? 2.739 -5.299 12.362 1.00 88.69 84 PRO A CA 1
ATOM 617 C C . PRO A 1 84 ? 3.424 -5.211 13.721 1.00 88.69 84 PRO A C 1
ATOM 619 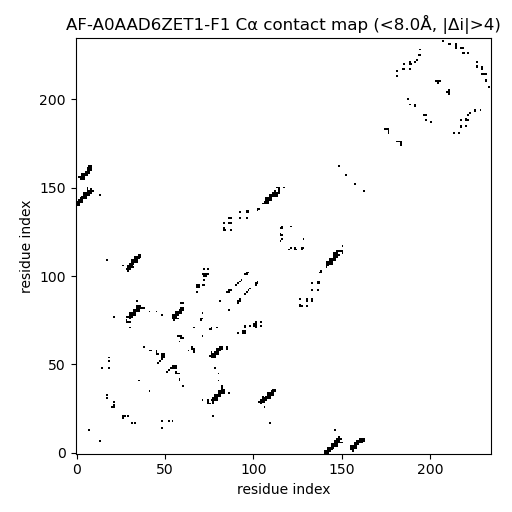O O . PRO A 1 84 ? 2.795 -5.408 14.759 1.00 88.69 84 PRO A O 1
ATOM 622 N N . GLU A 1 85 ? 4.724 -4.919 13.720 1.00 89.00 85 GLU A N 1
ATOM 623 C CA . GLU A 1 85 ? 5.531 -4.750 14.922 1.00 89.00 85 GLU A CA 1
ATOM 624 C C . GLU A 1 85 ? 4.991 -3.603 15.783 1.00 89.00 85 GLU A C 1
ATOM 626 O O . GLU A 1 85 ? 4.846 -3.762 16.997 1.00 89.00 85 GLU A O 1
ATOM 631 N N . MET A 1 86 ? 4.636 -2.479 15.153 1.00 90.19 86 MET A N 1
ATOM 632 C CA . MET A 1 86 ? 4.074 -1.311 15.828 1.00 90.19 86 MET A CA 1
ATOM 633 C C . MET A 1 86 ? 2.657 -1.567 16.336 1.00 90.19 86 MET A C 1
ATOM 635 O O . MET A 1 86 ? 2.382 -1.296 17.509 1.00 90.19 86 MET A O 1
ATOM 639 N N . ALA A 1 87 ? 1.792 -2.159 15.507 1.00 92.3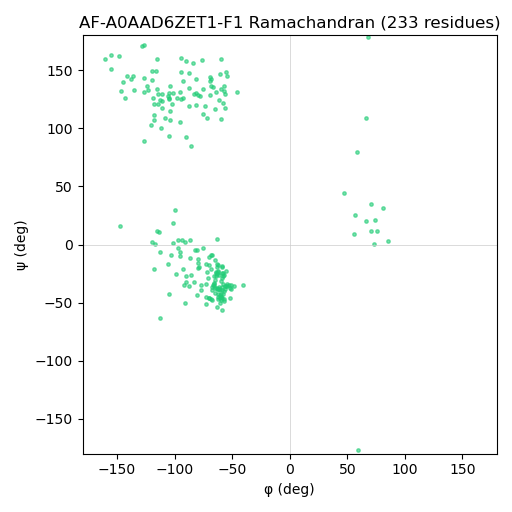1 87 ALA A N 1
ATOM 640 C CA . ALA A 1 87 ? 0.417 -2.503 15.875 1.00 92.31 87 ALA A CA 1
ATOM 641 C C . ALA A 1 87 ? 0.346 -3.475 17.070 1.00 92.31 87 ALA A C 1
ATOM 643 O O . ALA A 1 87 ? -0.585 -3.413 17.873 1.00 92.31 87 ALA A O 1
ATOM 644 N N . LEU A 1 88 ? 1.347 -4.351 17.212 1.00 91.81 88 LEU A N 1
ATOM 645 C CA . LEU A 1 88 ? 1.462 -5.326 18.303 1.00 91.81 88 LEU A CA 1
ATOM 646 C C . LEU A 1 88 ? 2.363 -4.866 19.456 1.00 91.81 88 LEU A C 1
ATOM 648 O O . LEU A 1 88 ? 2.624 -5.640 20.381 1.00 91.81 88 LEU A O 1
ATOM 652 N N . SER A 1 89 ? 2.875 -3.637 19.416 1.00 91.69 89 SER A N 1
ATOM 653 C CA . SER A 1 89 ? 3.720 -3.122 20.488 1.00 91.69 89 SER A CA 1
ATOM 654 C C . SER A 1 89 ? 2.909 -2.915 21.773 1.00 91.69 89 SER A C 1
ATOM 656 O O . SER A 1 89 ? 1.767 -2.450 21.747 1.00 91.69 89 SER A O 1
ATOM 658 N N . CYS A 1 90 ? 3.513 -3.209 22.931 1.00 91.31 90 CYS A N 1
ATOM 659 C CA . CYS A 1 90 ? 2.865 -2.996 24.232 1.00 91.31 90 CYS A CA 1
ATOM 660 C C . CYS A 1 90 ? 2.411 -1.543 24.415 1.00 91.31 90 CYS A C 1
ATOM 662 O O . CYS A 1 90 ? 1.361 -1.294 25.004 1.00 91.31 90 CYS A O 1
ATOM 664 N N . ARG A 1 91 ? 3.198 -0.595 23.889 1.00 91.00 91 ARG A N 1
ATOM 665 C CA . ARG A 1 91 ? 2.892 0.833 23.923 1.00 91.00 91 ARG A CA 1
ATOM 666 C C . ARG A 1 91 ? 1.620 1.144 23.138 1.00 91.00 91 ARG A C 1
ATOM 668 O O . ARG A 1 91 ? 0.691 1.690 23.721 1.00 91.00 91 ARG A O 1
ATOM 675 N N . PHE A 1 92 ? 1.541 0.734 21.870 1.00 93.25 92 PHE A N 1
ATOM 676 C CA . PHE A 1 92 ? 0.369 0.985 21.027 1.00 93.25 92 PHE A CA 1
ATOM 677 C C . PHE A 1 92 ? -0.893 0.318 21.588 1.00 93.25 92 PHE A C 1
ATOM 679 O O . PHE A 1 92 ? -1.946 0.946 21.681 1.00 93.25 92 PHE A O 1
ATOM 686 N N . ILE A 1 93 ? -0.779 -0.927 22.063 1.00 94.44 93 ILE A N 1
ATOM 687 C CA . ILE A 1 93 ? -1.898 -1.627 22.705 1.00 94.44 93 ILE A CA 1
ATOM 688 C C . ILE A 1 93 ? -2.392 -0.857 23.938 1.00 94.44 93 ILE A C 1
ATOM 690 O O . ILE A 1 93 ? -3.595 -0.673 24.112 1.00 94.44 93 ILE A O 1
ATOM 694 N N . ARG A 1 94 ? -1.478 -0.420 24.814 1.00 94.38 94 ARG A N 1
ATOM 695 C CA . ARG A 1 94 ? -1.822 0.253 26.074 1.00 94.38 94 ARG A CA 1
ATOM 696 C C . ARG A 1 94 ? -2.384 1.655 25.859 1.00 94.38 94 ARG A C 1
ATOM 698 O O . ARG A 1 94 ? -3.362 2.002 26.508 1.00 94.38 94 ARG A O 1
ATOM 705 N N . GLU A 1 95 ? -1.742 2.447 25.010 1.00 94.31 95 GLU A N 1
ATOM 706 C CA . GLU A 1 95 ? -2.008 3.885 24.876 1.00 94.31 95 GLU A CA 1
ATOM 707 C C . GLU A 1 95 ? -3.091 4.180 23.830 1.00 94.31 95 GLU A C 1
ATOM 709 O O . GLU A 1 95 ? -3.815 5.160 23.977 1.00 94.31 95 GLU A O 1
ATOM 714 N N . VAL A 1 96 ? -3.260 3.307 22.827 1.00 95.81 96 VAL A N 1
ATOM 715 C CA . VAL A 1 96 ? -4.234 3.490 21.738 1.00 95.81 96 VAL A CA 1
ATOM 716 C C . VAL A 1 96 ? -5.348 2.447 21.798 1.00 95.81 96 VAL A C 1
ATOM 718 O O . VAL A 1 96 ? -6.500 2.800 22.028 1.00 95.81 96 VAL A O 1
ATOM 721 N N . LEU A 1 97 ? -5.043 1.153 21.634 1.00 95.81 97 LEU A N 1
ATOM 722 C CA . LEU A 1 97 ? -6.100 0.142 21.450 1.00 95.81 97 LEU A CA 1
ATOM 723 C C . LEU A 1 97 ? -6.990 -0.054 22.685 1.00 95.81 97 LEU A C 1
ATOM 725 O O . LEU A 1 97 ? -8.181 -0.301 22.544 1.00 95.81 97 LEU A O 1
ATOM 729 N N . LYS A 1 98 ? -6.433 0.066 23.895 1.00 95.69 98 LYS A N 1
ATOM 730 C CA . LYS A 1 98 ? -7.199 -0.009 25.152 1.00 95.69 98 LYS A CA 1
ATOM 731 C C . LYS A 1 98 ? -7.909 1.300 25.516 1.00 95.69 98 LYS A C 1
ATOM 733 O O . LYS A 1 98 ? -8.637 1.332 26.508 1.00 95.69 98 LYS A O 1
ATOM 738 N N . ASN A 1 99 ? -7.703 2.373 24.753 1.00 97.19 99 ASN A N 1
ATOM 739 C CA . ASN A 1 99 ? -8.322 3.660 25.024 1.00 97.19 99 ASN A CA 1
ATOM 740 C C . ASN A 1 99 ? -9.792 3.663 24.562 1.00 97.19 99 ASN A C 1
ATOM 742 O O . ASN A 1 99 ? -10.115 3.342 23.418 1.00 97.19 99 ASN A O 1
ATOM 746 N N . THR A 1 100 ? -10.702 4.042 25.458 1.00 95.50 100 THR A N 1
ATOM 747 C CA . THR A 1 100 ? -12.149 4.029 25.196 1.00 95.50 100 THR A CA 1
ATOM 748 C C . THR A 1 100 ? -12.597 5.113 24.217 1.00 95.50 100 THR A C 1
ATOM 750 O O . THR A 1 100 ? -13.580 4.909 23.502 1.00 95.50 100 THR A O 1
ATOM 753 N N . GLU A 1 101 ? -11.895 6.246 24.152 1.00 96.56 101 GLU A N 1
ATOM 754 C CA . GLU A 1 101 ? -12.140 7.286 23.152 1.00 96.56 101 GLU A CA 1
ATOM 755 C C . GLU A 1 101 ? -11.748 6.780 21.764 1.00 96.56 101 GLU A C 1
ATOM 757 O O . GLU A 1 101 ? -12.564 6.835 20.842 1.00 96.56 101 GLU A O 1
ATOM 762 N N . PHE A 1 102 ? -10.565 6.172 21.634 1.00 97.38 102 PHE A N 1
ATOM 763 C CA . PHE A 1 102 ? -10.153 5.540 20.382 1.00 97.38 102 PHE A CA 1
ATOM 764 C C . PHE A 1 102 ? -11.142 4.453 19.942 1.00 97.38 102 PHE A C 1
ATOM 766 O O . PHE A 1 102 ? -11.549 4.414 18.782 1.00 97.38 102 PHE A O 1
ATOM 773 N N . GLY A 1 103 ? -11.622 3.626 20.876 1.00 96.38 103 GLY A N 1
ATOM 774 C CA . GLY A 1 103 ? -12.656 2.627 20.602 1.00 96.38 103 GLY A CA 1
ATOM 775 C C . GLY A 1 103 ? -13.962 3.217 20.046 1.00 96.38 103 GLY A C 1
ATOM 776 O O . GLY A 1 103 ? -14.666 2.553 19.293 1.00 96.38 103 GLY A O 1
ATOM 777 N N . ARG A 1 104 ? -14.299 4.478 20.339 1.00 95.62 104 ARG A N 1
ATOM 778 C CA . ARG A 1 104 ? -15.446 5.159 19.709 1.00 95.62 104 ARG A CA 1
ATOM 779 C C . ARG A 1 104 ? -15.137 5.691 18.312 1.00 95.62 104 ARG A C 1
ATOM 781 O O . ARG A 1 104 ? -16.073 5.950 17.549 1.00 95.62 104 ARG A O 1
ATOM 788 N N . ARG A 1 105 ? -13.862 5.873 17.976 1.00 96.88 105 ARG A N 1
ATOM 789 C CA . ARG A 1 105 ? -13.404 6.443 16.705 1.00 96.88 105 ARG A CA 1
ATOM 790 C C . ARG A 1 105 ? -12.975 5.399 15.688 1.00 96.88 105 ARG A C 1
ATOM 792 O O . ARG A 1 105 ? -13.059 5.685 14.502 1.00 96.88 105 ARG A O 1
ATOM 799 N N . ILE A 1 106 ? -12.549 4.210 16.106 1.00 97.25 106 ILE A N 1
ATOM 800 C CA . ILE A 1 106 ? -12.140 3.166 15.166 1.00 97.25 106 ILE A CA 1
ATOM 801 C C . ILE A 1 106 ? -13.288 2.821 14.201 1.00 97.25 106 ILE A C 1
ATOM 803 O O . ILE A 1 106 ? -14.393 2.460 14.608 1.00 97.25 106 ILE A O 1
ATOM 807 N N . LEU A 1 107 ? -13.017 2.979 12.908 1.00 96.75 107 LEU A N 1
ATOM 808 C CA . LEU A 1 107 ? -13.910 2.649 11.802 1.00 96.75 107 LEU A CA 1
ATOM 809 C C . LEU A 1 107 ? -13.668 1.224 11.331 1.00 96.75 107 LEU A C 1
ATOM 811 O O . LEU A 1 107 ? -14.602 0.444 11.177 1.00 96.75 107 LEU A O 1
ATOM 815 N N . SER A 1 108 ? -12.400 0.910 11.075 1.00 96.06 108 SER A N 1
ATOM 816 C CA . SER A 1 108 ? -11.965 -0.367 10.536 1.00 96.06 108 SER A CA 1
ATOM 817 C C . SER A 1 108 ? -10.484 -0.591 10.807 1.00 96.06 108 SER A C 1
ATOM 819 O O . SER A 1 108 ? -9.723 0.348 11.060 1.00 96.06 108 SER A O 1
ATOM 821 N N . VAL A 1 109 ? -10.079 -1.852 10.745 1.00 96.00 109 VAL A N 1
ATOM 822 C CA . VAL A 1 109 ? -8.677 -2.223 10.608 1.00 96.00 109 VAL A CA 1
ATOM 823 C C . VAL A 1 109 ? -8.513 -2.893 9.257 1.00 96.00 109 VAL A C 1
ATOM 825 O O . VAL A 1 109 ? -9.240 -3.827 8.931 1.00 96.00 109 VAL A O 1
ATOM 828 N N . VAL A 1 110 ? -7.545 -2.437 8.484 1.00 94.12 110 VAL A N 1
ATOM 829 C CA . VAL A 1 110 ? -7.204 -3.006 7.190 1.00 94.12 110 VAL A CA 1
ATOM 830 C C . VAL A 1 110 ? -5.801 -3.586 7.281 1.00 94.12 110 VAL A C 1
ATOM 832 O O . VAL A 1 110 ? -4.900 -2.951 7.819 1.00 94.12 110 VAL A O 1
ATOM 835 N N . VAL A 1 111 ? -5.625 -4.803 6.784 1.00 91.25 111 VAL A N 1
ATOM 836 C CA . VAL A 1 111 ? -4.355 -5.524 6.762 1.00 91.25 111 VAL A CA 1
ATOM 837 C C . VAL A 1 111 ? -3.984 -5.767 5.307 1.00 91.25 111 VAL A C 1
ATOM 839 O O . VAL A 1 111 ? -4.655 -6.538 4.625 1.00 91.25 111 VAL A O 1
ATOM 842 N N . ASP A 1 112 ? -2.936 -5.100 4.843 1.00 88.50 112 ASP A N 1
ATOM 843 C CA . ASP A 1 112 ? -2.414 -5.231 3.487 1.00 88.50 112 ASP A CA 1
ATOM 844 C C . ASP A 1 112 ? -1.454 -6.417 3.360 1.00 88.50 112 ASP A C 1
ATOM 846 O O . ASP A 1 112 ? -0.877 -6.884 4.351 1.00 88.50 112 ASP A O 1
ATOM 850 N N . GLU A 1 113 ? -1.316 -6.906 2.130 1.00 82.62 113 GLU A N 1
ATOM 851 C CA . GLU A 1 113 ? -0.533 -8.082 1.752 1.00 82.62 113 GLU A CA 1
ATOM 852 C C . GLU A 1 113 ? -0.772 -9.300 2.649 1.00 82.62 113 GLU A C 1
ATOM 854 O O . GLU A 1 113 ? 0.144 -10.021 3.046 1.00 82.62 113 GLU A O 1
ATOM 859 N N . ALA A 1 114 ? -2.042 -9.580 2.953 1.00 78.81 114 ALA A N 1
ATOM 860 C CA . ALA A 1 114 ? -2.427 -10.675 3.839 1.00 78.81 114 ALA A CA 1
ATOM 861 C C . ALA A 1 114 ? -1.940 -12.058 3.352 1.00 78.81 114 ALA A C 1
ATOM 863 O O . ALA A 1 114 ? -1.826 -12.987 4.157 1.00 78.81 114 ALA A O 1
ATOM 864 N N . HIS A 1 115 ? -1.583 -12.202 2.066 1.00 74.06 115 HIS A N 1
ATOM 865 C CA . HIS A 1 115 ? -0.939 -13.411 1.541 1.00 74.06 115 HIS A CA 1
ATOM 866 C C . HIS A 1 115 ? 0.369 -13.764 2.249 1.00 74.06 115 HIS A C 1
ATOM 868 O O . HIS A 1 115 ? 0.712 -14.949 2.288 1.00 74.06 115 HIS A O 1
ATOM 874 N N . VAL A 1 116 ? 1.053 -12.791 2.860 1.00 71.62 116 VAL A N 1
ATOM 875 C CA . VAL A 1 116 ? 2.263 -12.987 3.671 1.00 71.62 116 VAL A CA 1
ATOM 876 C C . VAL A 1 116 ? 2.065 -14.063 4.742 1.00 71.62 116 VAL A C 1
ATOM 878 O O . VAL A 1 116 ? 2.970 -14.855 4.987 1.00 71.62 116 VAL A O 1
ATOM 881 N N . VAL A 1 117 ? 0.862 -14.170 5.314 1.00 65.06 117 VAL A N 1
ATOM 882 C CA . VAL A 1 117 ? 0.530 -15.192 6.321 1.00 65.06 117 VAL A CA 1
ATOM 883 C C . VAL A 1 117 ? 0.570 -16.619 5.745 1.00 65.06 117 VAL A C 1
ATOM 885 O O . VAL A 1 117 ? 0.822 -17.569 6.482 1.00 65.06 117 VAL A O 1
ATOM 888 N N . SER A 1 118 ? 0.338 -16.780 4.437 1.00 58.31 118 SER A N 1
ATOM 889 C CA . SER A 1 118 ? 0.180 -18.080 3.762 1.00 58.31 118 SER A CA 1
ATOM 890 C C . SER A 1 118 ? 1.390 -18.517 2.927 1.00 58.31 118 SER A C 1
ATOM 892 O O . SER A 1 118 ? 1.771 -19.681 2.984 1.00 58.31 118 SER A O 1
ATOM 894 N N . HIS A 1 119 ? 1.997 -17.606 2.158 1.00 50.88 119 HIS A N 1
ATOM 895 C CA . HIS A 1 119 ? 2.958 -17.957 1.102 1.00 50.88 119 HIS A CA 1
ATOM 896 C C . HIS A 1 119 ? 4.396 -18.124 1.597 1.00 50.88 119 HIS A C 1
ATOM 898 O O . HIS A 1 119 ? 5.168 -18.862 0.997 1.00 50.88 119 HIS A O 1
ATOM 904 N N . TRP A 1 120 ? 4.765 -17.469 2.696 1.00 51.06 120 TRP A N 1
ATOM 905 C CA . TRP A 1 120 ? 6.164 -17.394 3.126 1.00 51.06 120 TRP A CA 1
ATOM 906 C C . TRP A 1 120 ? 6.453 -18.136 4.441 1.00 51.06 120 TRP A C 1
ATOM 908 O O . TRP A 1 120 ? 7.536 -18.003 5.024 1.00 51.06 120 TRP A O 1
ATOM 918 N N . GLY A 1 121 ? 5.482 -18.927 4.912 1.00 47.34 121 GLY A N 1
ATOM 919 C CA . GLY A 1 121 ? 5.546 -19.633 6.189 1.00 47.34 121 GLY A CA 1
ATOM 920 C C . GLY A 1 121 ? 5.728 -18.697 7.392 1.00 47.34 121 GLY A C 1
ATOM 921 O O . GLY A 1 121 ? 5.800 -17.475 7.278 1.00 47.34 121 GLY A O 1
ATOM 922 N N . ALA A 1 122 ? 5.861 -19.275 8.587 1.00 43.84 122 ALA A N 1
ATOM 923 C CA . ALA A 1 122 ? 6.093 -18.542 9.838 1.00 43.84 122 ALA A CA 1
ATOM 924 C C . ALA A 1 122 ? 7.434 -17.761 9.893 1.00 43.84 122 ALA A C 1
ATOM 926 O O . ALA A 1 122 ? 7.786 -17.219 10.942 1.00 43.84 122 ALA A O 1
ATOM 927 N N . SER A 1 123 ? 8.210 -17.721 8.805 1.00 47.69 123 SER A N 1
ATOM 928 C CA . SER A 1 123 ? 9.515 -17.060 8.689 1.00 47.69 123 SER A CA 1
ATOM 929 C C . SER A 1 123 ? 9.436 -15.617 8.186 1.00 47.69 123 SER A C 1
ATOM 931 O O . SER A 1 123 ? 10.200 -14.780 8.668 1.00 47.69 123 SER A O 1
ATOM 933 N N . PHE A 1 124 ? 8.506 -15.278 7.287 1.00 52.22 124 PHE A N 1
ATOM 934 C CA . PHE A 1 124 ? 8.360 -13.904 6.792 1.00 52.22 124 PHE A CA 1
ATOM 935 C C . PHE A 1 124 ? 7.369 -13.151 7.687 1.00 52.22 124 PHE A C 1
ATOM 937 O O . PHE A 1 124 ? 6.153 -13.225 7.544 1.00 52.22 124 PHE A O 1
ATOM 944 N N . ARG A 1 125 ? 7.935 -12.485 8.700 1.00 60.66 125 ARG A N 1
ATOM 945 C CA . ARG A 1 125 ? 7.256 -11.713 9.757 1.00 60.66 125 ARG A CA 1
ATOM 946 C C . ARG A 1 125 ? 6.247 -12.499 10.596 1.00 60.66 125 ARG A C 1
ATOM 948 O O . ARG A 1 125 ? 5.041 -12.285 10.519 1.00 60.66 125 ARG A O 1
ATOM 955 N N . LYS A 1 126 ? 6.757 -13.272 11.564 1.00 68.88 126 LYS A N 1
ATOM 956 C CA . LYS A 1 126 ? 5.980 -13.907 12.659 1.00 68.88 126 LYS A CA 1
ATOM 957 C C . LYS A 1 126 ? 4.881 -13.017 13.259 1.00 68.88 126 LYS A C 1
ATOM 959 O O . LYS A 1 126 ? 3.826 -13.513 13.641 1.00 68.88 126 LYS A O 1
ATOM 964 N N . LYS A 1 127 ? 5.121 -11.703 13.340 1.00 75.31 127 LYS A N 1
ATOM 965 C CA . LYS A 1 127 ? 4.168 -10.719 13.867 1.00 75.31 127 LYS A CA 1
ATOM 966 C C . LYS A 1 127 ? 2.868 -10.648 13.057 1.00 75.31 127 LYS A C 1
ATOM 968 O O . LYS A 1 127 ? 1.811 -10.558 13.678 1.00 75.31 127 LYS A O 1
ATOM 973 N N . TYR A 1 128 ? 2.914 -10.798 11.730 1.00 79.94 128 TYR A N 1
ATOM 974 C CA . TYR A 1 128 ? 1.720 -10.827 10.872 1.00 79.94 128 TYR A CA 1
ATOM 975 C C . TYR A 1 128 ? 0.741 -11.928 11.295 1.00 79.94 128 TYR A C 1
ATOM 977 O O . TY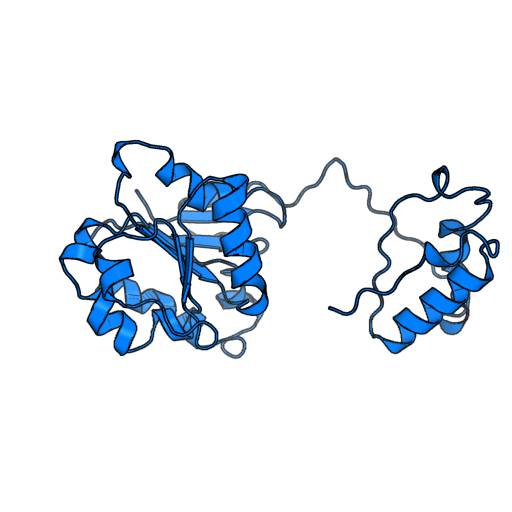R A 1 128 ? -0.437 -11.658 11.512 1.00 79.94 128 TYR A O 1
ATOM 985 N N . GLY A 1 129 ? 1.242 -13.147 11.529 1.00 77.12 129 GLY A N 1
ATOM 986 C CA . GLY A 1 129 ? 0.428 -14.284 11.979 1.00 77.12 129 GLY A CA 1
ATOM 987 C C . GLY A 1 129 ? -0.234 -14.085 13.350 1.00 77.12 129 GLY A C 1
ATOM 988 O O . GLY A 1 129 ? -1.203 -14.762 13.676 1.00 77.12 129 GLY A O 1
ATOM 989 N N . THR A 1 130 ? 0.247 -13.127 14.148 1.00 85.31 130 THR A N 1
ATOM 990 C CA . THR A 1 130 ? -0.324 -12.786 15.462 1.00 85.31 130 THR A CA 1
ATOM 991 C C . THR A 1 130 ? -1.210 -11.536 15.449 1.00 85.31 130 THR A C 1
ATOM 993 O O . THR A 1 130 ? -1.751 -11.175 16.495 1.00 85.31 130 THR A O 1
ATOM 996 N N . LEU A 1 131 ? -1.414 -10.882 14.296 1.00 87.69 131 LEU A N 1
ATOM 997 C CA . LEU A 1 131 ? -2.231 -9.662 14.197 1.00 87.69 131 LEU A CA 1
ATOM 998 C C . LEU A 1 131 ? -3.673 -9.870 14.658 1.00 87.69 131 LEU A C 1
ATOM 1000 O O . LEU A 1 131 ? -4.264 -8.954 15.218 1.00 87.69 131 LEU A O 1
ATOM 1004 N N . GLY A 1 132 ? -4.215 -11.084 14.528 1.00 85.62 132 GLY A N 1
ATOM 1005 C CA . GLY A 1 132 ? -5.544 -11.425 15.043 1.00 85.62 132 GLY A CA 1
ATOM 1006 C C . GLY A 1 132 ? -5.719 -11.154 16.545 1.00 85.62 132 GLY A C 1
ATOM 1007 O O . GLY A 1 132 ? -6.838 -10.926 16.994 1.00 85.62 132 GLY A O 1
ATOM 1008 N N . THR A 1 133 ? -4.633 -11.096 17.328 1.00 89.19 133 THR A N 1
ATOM 1009 C CA . THR A 1 133 ? -4.691 -10.787 18.769 1.00 89.19 133 THR A CA 1
ATOM 1010 C C . THR A 1 133 ? -5.205 -9.377 19.066 1.00 89.19 133 THR A C 1
ATOM 1012 O O . THR A 1 133 ? -5.829 -9.173 20.107 1.00 89.19 133 THR A O 1
ATOM 1015 N N . ILE A 1 134 ? -5.037 -8.414 18.147 1.00 91.38 134 ILE A N 1
ATOM 1016 C CA . ILE A 1 134 ? -5.521 -7.040 18.352 1.00 91.38 134 ILE A CA 1
ATOM 1017 C C . ILE A 1 134 ? -7.048 -6.981 18.451 1.00 91.38 134 ILE A C 1
ATOM 1019 O O . ILE A 1 134 ? -7.587 -6.082 19.092 1.00 91.38 134 ILE A O 1
ATOM 1023 N N . ARG A 1 135 ? -7.747 -7.973 17.874 1.00 90.94 135 ARG A N 1
ATOM 1024 C CA . ARG A 1 135 ? -9.206 -8.110 17.935 1.00 90.94 135 ARG A CA 1
ATOM 1025 C C . ARG A 1 135 ? -9.729 -8.058 19.366 1.00 90.94 135 ARG A C 1
ATOM 1027 O O . ARG A 1 135 ? -10.800 -7.504 19.585 1.00 90.94 135 ARG A O 1
ATOM 1034 N N . ALA A 1 136 ? -8.977 -8.600 20.324 1.00 92.06 136 ALA A N 1
ATOM 1035 C CA . ALA A 1 136 ? -9.359 -8.624 21.733 1.00 92.06 136 ALA A CA 1
ATOM 1036 C C . ALA A 1 136 ? -9.483 -7.222 22.356 1.00 92.06 136 ALA A C 1
ATOM 1038 O O . ALA A 1 136 ? -10.126 -7.073 23.392 1.00 92.06 136 ALA A O 1
ATOM 1039 N N . PHE A 1 137 ? -8.884 -6.203 21.735 1.00 93.75 137 PHE A N 1
ATOM 1040 C CA . PHE A 1 137 ? -8.916 -4.817 22.204 1.00 93.75 137 PHE A CA 1
ATOM 1041 C C . PHE A 1 137 ? -9.886 -3.935 21.408 1.00 93.75 137 PHE A C 1
ATOM 1043 O O . PHE A 1 137 ? -10.133 -2.800 21.800 1.00 93.75 137 PHE A O 1
ATOM 1050 N N . LEU A 1 138 ? -10.446 -4.434 20.302 1.00 93.62 138 LEU A N 1
ATOM 1051 C CA . LEU A 1 138 ? -11.349 -3.658 19.457 1.00 93.62 138 LEU A CA 1
ATOM 1052 C C . LEU A 1 138 ? -12.806 -3.779 19.937 1.00 93.62 138 LEU A C 1
ATOM 1054 O O . LEU A 1 138 ? -13.223 -4.847 20.396 1.00 93.62 138 LEU A O 1
ATOM 1058 N N . PRO A 1 139 ? -13.626 -2.725 19.770 1.00 93.94 139 PRO A N 1
ATOM 1059 C CA . PRO A 1 139 ? -15.066 -2.815 19.971 1.00 93.94 139 PRO A CA 1
ATOM 1060 C C . PRO A 1 139 ? -15.686 -3.937 19.134 1.00 93.94 139 PRO A C 1
ATOM 1062 O O . PRO A 1 139 ? -15.293 -4.178 17.984 1.00 93.94 139 PRO A O 1
ATOM 1065 N N . ARG A 1 140 ? -16.716 -4.590 19.684 1.00 90.44 140 ARG A N 1
ATOM 1066 C CA . ARG A 1 140 ? -17.483 -5.607 18.954 1.00 90.44 140 ARG A CA 1
ATOM 1067 C C . ARG A 1 140 ? -18.053 -5.015 17.665 1.00 90.44 140 ARG A C 1
ATOM 1069 O O . ARG A 1 140 ? -18.668 -3.955 17.687 1.00 90.44 140 ARG A O 1
ATOM 1076 N N . GLY A 1 141 ? -17.873 -5.731 16.558 1.00 85.88 141 GLY A N 1
ATOM 1077 C CA . GLY A 1 141 ? -18.361 -5.313 15.243 1.00 85.88 141 GLY A CA 1
ATOM 1078 C C . GLY A 1 141 ? -17.428 -4.380 14.466 1.00 85.88 141 GLY A C 1
ATOM 1079 O O . GLY A 1 141 ? -17.798 -3.977 13.365 1.00 85.88 141 GLY A O 1
ATOM 1080 N N . THR A 1 142 ? -16.235 -4.064 14.989 1.00 92.81 142 THR A N 1
ATOM 1081 C CA . THR A 1 142 ? -15.191 -3.372 14.213 1.00 92.81 142 THR A CA 1
ATOM 1082 C C . THR A 1 142 ? -14.722 -4.287 13.075 1.00 92.81 142 THR A C 1
ATOM 1084 O O . THR A 1 142 ? -14.180 -5.355 13.369 1.00 92.81 142 THR A O 1
ATOM 1087 N N . PRO A 1 143 ? -14.901 -3.924 11.796 1.00 92.19 143 PRO A N 1
ATOM 1088 C CA . PRO A 1 143 ? -14.469 -4.762 10.681 1.00 92.19 143 PRO A CA 1
ATOM 1089 C C . PRO A 1 143 ? -12.940 -4.869 10.629 1.00 92.19 143 PRO A C 1
ATOM 1091 O O . PRO A 1 143 ? -12.238 -3.862 10.758 1.00 92.19 143 PRO A O 1
ATOM 1094 N N . MET A 1 144 ? -12.433 -6.088 10.423 1.00 91.69 144 MET A N 1
ATOM 1095 C CA . MET A 1 144 ? -11.079 -6.318 9.912 1.00 91.69 144 MET A CA 1
ATOM 1096 C C . MET A 1 144 ? -11.161 -6.740 8.451 1.00 91.69 144 MET A C 1
ATOM 1098 O O . MET A 1 144 ? -11.872 -7.686 8.110 1.00 91.69 144 MET A O 1
ATOM 1102 N N . ILE A 1 145 ? -10.435 -6.025 7.601 1.00 90.06 145 ILE A N 1
ATOM 1103 C CA . ILE A 1 145 ? -10.401 -6.249 6.161 1.00 90.06 145 ILE A CA 1
ATOM 1104 C C . ILE A 1 145 ? -8.995 -6.706 5.795 1.00 90.06 145 ILE A C 1
ATOM 1106 O O . ILE A 1 145 ? -8.030 -5.993 6.048 1.00 90.06 145 ILE A O 1
ATOM 1110 N N . ALA A 1 146 ? -8.872 -7.890 5.212 1.00 87.75 146 ALA A N 1
ATOM 1111 C CA . ALA A 1 146 ? -7.621 -8.375 4.650 1.00 87.75 146 ALA A CA 1
ATOM 1112 C C . ALA A 1 146 ? -7.584 -8.039 3.155 1.00 87.75 146 ALA A C 1
ATOM 1114 O O . ALA A 1 146 ? -8.499 -8.413 2.424 1.00 87.75 146 ALA A O 1
ATOM 1115 N N . LEU A 1 147 ? -6.544 -7.345 2.702 1.00 86.62 147 LEU A N 1
ATOM 1116 C CA . LEU A 1 147 ? -6.286 -7.080 1.289 1.00 86.62 147 LEU A CA 1
ATOM 1117 C C . LEU A 1 147 ? -5.164 -7.999 0.811 1.00 86.62 147 LEU A C 1
ATOM 1119 O O . LEU A 1 147 ? -4.162 -8.197 1.501 1.00 86.62 147 LEU A O 1
ATOM 1123 N N . SER A 1 148 ? -5.331 -8.589 -0.366 1.00 78.25 148 SER A N 1
ATOM 1124 C CA . SER A 1 148 ? -4.309 -9.433 -0.973 1.00 78.25 148 SER A CA 1
ATOM 1125 C C . SER A 1 148 ? -4.461 -9.486 -2.486 1.00 78.25 148 SER A C 1
ATOM 1127 O O . SER A 1 148 ? -5.569 -9.388 -2.998 1.00 78.25 148 SER A O 1
ATOM 1129 N N . ALA A 1 149 ? -3.356 -9.675 -3.205 1.00 70.06 149 ALA A N 1
ATOM 1130 C CA . ALA A 1 149 ? -3.367 -9.964 -4.638 1.00 70.06 149 ALA A CA 1
ATOM 1131 C C . ALA A 1 149 ? -3.293 -11.469 -4.964 1.00 70.06 149 ALA A C 1
ATOM 1133 O O . ALA A 1 149 ? -3.344 -11.817 -6.137 1.00 70.06 149 ALA A O 1
ATOM 1134 N N . THR A 1 150 ? -3.093 -12.353 -3.975 1.00 61.47 150 THR A N 1
ATOM 1135 C CA . THR A 1 150 ? -2.712 -13.762 -4.234 1.00 61.47 150 THR A CA 1
ATOM 1136 C C . THR A 1 150 ? -3.245 -14.780 -3.211 1.00 61.47 150 THR A C 1
ATOM 1138 O O . THR A 1 150 ? -2.758 -15.908 -3.146 1.00 61.47 150 THR A O 1
ATOM 1141 N N . LEU A 1 151 ? -4.236 -14.435 -2.376 1.00 64.12 151 LEU A N 1
ATOM 1142 C CA . LEU A 1 151 ? -4.760 -15.380 -1.374 1.00 64.12 151 LEU A CA 1
ATOM 1143 C C . LEU A 1 151 ? -5.806 -16.352 -1.959 1.00 64.12 151 LEU A C 1
ATOM 1145 O O . LEU A 1 151 ? -6.791 -15.886 -2.529 1.00 64.12 151 LEU A O 1
ATOM 1149 N N . PRO A 1 152 ? -5.676 -17.680 -1.749 1.00 56.03 152 PRO A N 1
ATOM 1150 C CA . PRO A 1 152 ? -6.746 -18.625 -2.053 1.00 56.03 152 PRO A CA 1
ATOM 1151 C C . PRO A 1 152 ? -7.930 -18.455 -1.085 1.00 56.03 152 PRO A C 1
ATOM 1153 O O . PRO A 1 152 ? -7.761 -18.230 0.114 1.00 56.03 152 PRO A O 1
ATOM 1156 N N . VAL A 1 153 ? -9.144 -18.575 -1.619 1.00 52.22 153 VAL A N 1
ATOM 1157 C CA . VAL A 1 153 ? -10.406 -18.226 -0.949 1.00 52.22 153 VAL A CA 1
ATOM 1158 C C . VAL A 1 153 ? -10.865 -19.316 0.030 1.00 52.22 153 VAL A C 1
ATOM 1160 O O . VAL A 1 153 ? -11.035 -20.460 -0.389 1.00 52.22 153 VAL A O 1
ATOM 1163 N N . LYS A 1 154 ? -11.173 -18.960 1.292 1.00 51.16 154 LYS A N 1
ATOM 1164 C CA . LYS A 1 154 ? -12.082 -19.724 2.181 1.00 51.16 154 LYS A CA 1
ATOM 1165 C C . LYS A 1 154 ? -12.877 -18.803 3.130 1.00 51.16 154 LYS A C 1
ATOM 1167 O O . LYS A 1 154 ? -12.292 -17.937 3.763 1.00 51.16 154 LYS A O 1
ATOM 1172 N N . ASP A 1 155 ? -14.193 -19.025 3.212 1.00 51.78 155 ASP A N 1
ATOM 1173 C CA . ASP A 1 155 ? -15.147 -18.695 4.299 1.00 51.78 155 ASP A CA 1
ATOM 1174 C C . ASP A 1 155 ? -15.341 -17.243 4.822 1.00 51.78 155 ASP A C 1
ATOM 1176 O O . ASP A 1 155 ? -15.844 -17.060 5.933 1.00 51.78 155 ASP A O 1
ATOM 1180 N N . TYR A 1 156 ? -15.074 -16.192 4.037 1.00 57.94 156 TYR A N 1
ATOM 1181 C CA . TYR A 1 156 ? -15.399 -14.791 4.405 1.00 57.94 156 TYR A CA 1
ATOM 1182 C C . TYR A 1 156 ? -16.196 -14.065 3.311 1.00 57.94 156 TYR A C 1
ATOM 1184 O O . TYR A 1 156 ? -16.344 -14.586 2.206 1.00 57.94 156 TYR A O 1
ATOM 1192 N N . VAL A 1 157 ? -16.716 -12.854 3.594 1.00 60.06 157 VAL A N 1
ATOM 1193 C CA . VAL A 1 157 ? -17.223 -11.973 2.523 1.00 60.06 157 VAL A CA 1
ATOM 1194 C C . VAL A 1 157 ? -16.050 -11.699 1.588 1.00 60.06 157 VAL A C 1
ATOM 1196 O O . VAL A 1 157 ? -15.105 -11.008 1.972 1.00 60.06 157 VAL A O 1
ATOM 1199 N N . ASN A 1 158 ? -16.105 -12.308 0.406 1.00 61.62 158 ASN A N 1
ATOM 1200 C CA . ASN A 1 158 ? -15.042 -12.282 -0.581 1.00 61.62 158 ASN A CA 1
ATOM 1201 C C . ASN A 1 158 ? -15.419 -11.333 -1.714 1.00 61.62 158 ASN A C 1
ATOM 1203 O O . ASN A 1 158 ? -16.475 -11.489 -2.331 1.00 61.62 158 ASN A O 1
ATOM 1207 N N . ILE A 1 159 ? -14.543 -10.374 -1.981 1.00 61.47 159 ILE A N 1
ATOM 1208 C CA . ILE A 1 159 ? -14.591 -9.557 -3.187 1.00 61.47 159 ILE A CA 1
ATOM 1209 C C . ILE A 1 159 ? -13.371 -9.960 -4.006 1.00 61.47 159 ILE A C 1
ATOM 1211 O O . ILE A 1 159 ? -12.258 -9.543 -3.692 1.00 61.47 159 ILE A O 1
ATOM 1215 N N . ASP A 1 160 ? -13.593 -10.799 -5.014 1.00 66.00 160 ASP A N 1
ATOM 1216 C CA . ASP A 1 160 ? -12.574 -11.202 -5.979 1.00 66.00 160 ASP A CA 1
ATOM 1217 C C . ASP A 1 160 ? -12.825 -10.461 -7.289 1.00 66.00 160 ASP A C 1
ATOM 1219 O O . ASP A 1 160 ? -13.803 -10.727 -7.990 1.00 66.00 160 ASP A O 1
ATOM 1223 N N . ILE A 1 161 ? -11.972 -9.481 -7.574 1.00 63.22 161 ILE A N 1
ATOM 1224 C CA . ILE A 1 161 ? -12.004 -8.735 -8.838 1.00 63.22 161 ILE A CA 1
ATOM 1225 C C . ILE A 1 161 ? -11.050 -9.332 -9.884 1.00 63.22 161 ILE A C 1
ATOM 1227 O O . ILE A 1 161 ? -10.926 -8.786 -10.979 1.00 63.22 161 ILE A O 1
ATOM 1231 N N . GLY A 1 162 ? -10.402 -10.457 -9.563 1.00 60.09 162 GLY A N 1
ATOM 1232 C CA . GLY A 1 162 ? -9.382 -11.101 -10.375 1.00 60.09 162 GLY A CA 1
ATOM 1233 C C . GLY A 1 162 ? -8.093 -10.287 -10.480 1.00 60.09 162 GLY A C 1
ATOM 1234 O O . GLY A 1 162 ? -7.970 -9.178 -9.965 1.00 60.09 162 GLY A O 1
ATOM 1235 N N . ASN A 1 163 ? -7.126 -10.855 -11.197 1.00 65.75 163 ASN A N 1
ATOM 1236 C CA . ASN A 1 163 ? -5.894 -10.172 -11.608 1.00 65.75 163 ASN A CA 1
ATOM 1237 C C . ASN A 1 163 ? -5.806 -10.028 -13.135 1.00 65.75 163 ASN A C 1
ATOM 1239 O O . ASN A 1 163 ? -4.742 -9.700 -13.660 1.00 65.75 163 ASN A O 1
ATOM 1243 N N . ASP A 1 164 ? -6.902 -10.305 -13.849 1.00 72.44 164 ASP A N 1
ATOM 1244 C CA . ASP A 1 164 ? -6.926 -10.201 -15.301 1.00 72.44 164 ASP A CA 1
ATOM 1245 C C . ASP A 1 164 ? -6.809 -8.737 -15.736 1.00 72.44 164 ASP A C 1
ATOM 1247 O O . ASP A 1 164 ? -7.419 -7.825 -15.168 1.00 72.44 164 ASP A O 1
ATOM 1251 N N . ARG A 1 165 ? -5.980 -8.510 -16.747 1.00 73.38 165 ARG A N 1
ATOM 1252 C CA . ARG A 1 165 ? -5.697 -7.194 -17.309 1.00 73.38 165 ARG A CA 1
ATOM 1253 C C . ARG A 1 165 ? -5.946 -7.301 -18.811 1.00 73.38 165 ARG A C 1
ATOM 1255 O O . ARG A 1 165 ? -5.005 -7.578 -19.548 1.00 73.38 165 ARG A O 1
ATOM 1262 N N . PRO A 1 166 ? -7.181 -7.060 -19.295 1.00 80.06 166 PRO A N 1
ATOM 1263 C CA . PRO A 1 166 ? -7.523 -7.262 -20.708 1.00 80.06 166 PRO A CA 1
ATOM 1264 C C . PRO A 1 166 ? -6.735 -6.342 -21.654 1.00 80.06 166 PRO A C 1
ATOM 1266 O O . PRO A 1 166 ? -6.647 -6.590 -22.852 1.00 80.06 166 PRO A O 1
ATOM 1269 N N . ASN A 1 167 ? -6.138 -5.276 -21.116 1.00 81.00 167 ASN A N 1
ATOM 1270 C CA . ASN A 1 167 ? -5.236 -4.365 -21.812 1.00 81.00 167 ASN A CA 1
ATOM 1271 C C . ASN A 1 167 ? -3.759 -4.818 -21.812 1.00 81.00 167 ASN A C 1
ATOM 1273 O O . ASN A 1 167 ? -2.906 -4.069 -22.286 1.00 81.00 167 ASN A O 1
ATOM 1277 N N . VAL A 1 168 ? -3.437 -5.998 -21.273 1.00 78.31 168 VAL A N 1
ATOM 1278 C CA . VAL A 1 168 ? -2.089 -6.582 -21.239 1.00 78.31 168 VAL A CA 1
ATOM 1279 C C . VAL A 1 168 ? -2.062 -7.821 -22.130 1.00 78.31 168 VAL A C 1
ATOM 1281 O O . VAL A 1 168 ? -2.836 -8.754 -21.953 1.00 78.31 168 VAL A O 1
ATOM 1284 N N . SER A 1 169 ? -1.146 -7.840 -23.097 1.00 84.00 169 SER A N 1
ATOM 1285 C CA . SER A 1 169 ? -0.869 -9.020 -23.922 1.00 84.00 169 SER A CA 1
ATOM 1286 C C . SER A 1 169 ? 0.393 -9.714 -23.425 1.00 84.00 169 SER A C 1
ATOM 1288 O O . SER A 1 169 ? 1.427 -9.069 -23.263 1.00 84.00 169 SER A O 1
ATOM 1290 N N . ILE A 1 170 ? 0.319 -11.028 -23.214 1.00 83.00 170 ILE A N 1
ATOM 1291 C CA . ILE A 1 170 ? 1.465 -11.850 -22.817 1.00 83.00 170 ILE A CA 1
ATOM 1292 C C . ILE A 1 170 ? 2.031 -12.521 -24.065 1.00 83.00 170 ILE A C 1
ATOM 1294 O O . ILE A 1 170 ? 1.310 -13.192 -24.802 1.00 83.00 170 ILE A O 1
ATOM 1298 N N . ILE A 1 171 ? 3.329 -12.340 -24.299 1.00 84.94 171 ILE A N 1
ATOM 1299 C CA . ILE A 1 171 ? 4.053 -12.952 -25.413 1.00 84.94 171 ILE A CA 1
ATOM 1300 C C . ILE A 1 171 ? 5.264 -13.682 -24.839 1.00 84.94 171 ILE A C 1
ATOM 1302 O O . ILE A 1 171 ? 6.025 -13.104 -24.069 1.00 84.94 171 ILE A O 1
ATOM 1306 N N . ILE A 1 172 ? 5.452 -14.939 -25.240 1.00 86.12 172 ILE A N 1
ATOM 1307 C CA . ILE A 1 172 ? 6.643 -15.732 -24.918 1.00 86.12 172 ILE A CA 1
ATOM 1308 C C . ILE A 1 172 ? 7.491 -15.819 -26.186 1.00 86.12 172 ILE A C 1
ATOM 1310 O O . ILE A 1 172 ? 6.986 -16.191 -27.246 1.00 86.12 172 ILE A O 1
ATOM 1314 N N . ARG A 1 173 ? 8.773 -15.462 -26.084 1.00 85.88 173 ARG A N 1
ATOM 1315 C CA . ARG 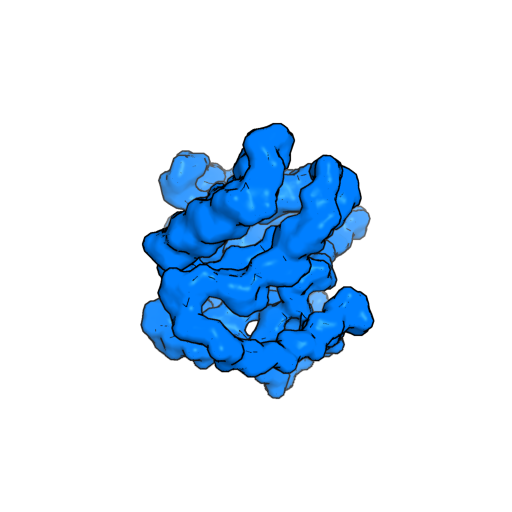A 1 173 ? 9.748 -15.566 -27.176 1.00 85.88 173 ARG A CA 1
ATOM 1316 C C . ARG A 1 173 ? 10.880 -16.496 -26.760 1.00 85.88 173 ARG A C 1
ATOM 1318 O O . ARG A 1 173 ? 11.283 -16.490 -25.600 1.00 85.88 173 ARG A O 1
ATOM 1325 N N . GLY A 1 174 ? 11.367 -17.299 -27.702 1.00 90.12 174 GLY A N 1
ATOM 1326 C CA . GLY A 1 174 ? 12.594 -18.061 -27.502 1.00 90.12 174 GLY A CA 1
ATOM 1327 C C . GLY A 1 174 ? 13.793 -17.119 -27.463 1.00 90.12 174 GLY A C 1
ATOM 1328 O O . GLY A 1 174 ? 13.814 -16.120 -28.177 1.00 90.12 174 GLY A O 1
ATOM 1329 N N . ILE A 1 175 ? 14.774 -17.442 -26.627 1.00 92.50 175 ILE A N 1
ATOM 1330 C CA . ILE A 1 175 ? 16.078 -16.779 -26.637 1.00 92.50 175 ILE A CA 1
ATOM 1331 C C . ILE A 1 175 ? 16.891 -17.438 -27.748 1.00 92.50 175 ILE A C 1
ATOM 1333 O O . ILE A 1 175 ? 17.067 -18.660 -27.742 1.00 92.50 175 ILE A O 1
ATOM 1337 N N . HIS A 1 176 ? 17.315 -16.648 -28.729 1.00 94.94 176 HIS A N 1
ATOM 1338 C CA . HIS A 1 176 ? 17.984 -17.145 -29.930 1.00 94.94 176 HIS A CA 1
ATOM 1339 C C . HIS A 1 176 ? 19.486 -16.856 -29.928 1.00 94.94 176 HIS A C 1
ATOM 1341 O O . HIS A 1 176 ? 20.229 -17.507 -30.665 1.00 94.94 176 HIS A O 1
ATOM 1347 N N . HIS A 1 177 ? 19.940 -15.939 -29.076 1.00 95.50 177 HIS A N 1
ATOM 1348 C CA . HIS A 1 177 ? 21.335 -15.545 -28.942 1.00 95.50 177 HIS A CA 1
ATOM 1349 C C . HIS A 1 177 ? 21.877 -15.908 -27.549 1.00 95.50 177 HIS A C 1
ATOM 1351 O O . HIS A 1 177 ? 21.106 -16.116 -26.609 1.00 95.50 177 HIS A O 1
ATOM 1357 N N . PRO A 1 178 ? 23.206 -16.018 -27.366 1.00 94.94 178 PRO A N 1
ATOM 1358 C CA . PRO A 1 178 ? 23.776 -16.214 -26.036 1.00 94.94 178 PRO A CA 1
ATOM 1359 C C . PRO A 1 178 ? 23.365 -15.080 -25.084 1.00 94.94 178 PRO A C 1
ATOM 1361 O O . PRO A 1 178 ? 23.414 -13.909 -25.458 1.00 94.94 178 PRO A O 1
ATOM 1364 N N . LEU A 1 179 ? 22.989 -15.419 -23.846 1.00 89.50 179 LEU A N 1
ATOM 1365 C CA . LEU A 1 179 ? 22.395 -14.478 -22.880 1.00 89.50 179 LEU A CA 1
ATOM 1366 C C . LEU A 1 179 ? 23.241 -13.225 -22.622 1.00 89.50 179 LEU A C 1
ATOM 1368 O O . LEU A 1 179 ? 22.697 -12.139 -22.477 1.00 89.50 179 LEU A O 1
ATOM 1372 N N . ASN A 1 180 ? 24.563 -13.371 -22.615 1.00 91.25 180 ASN A N 1
ATOM 1373 C CA . ASN A 1 180 ? 25.512 -12.284 -22.376 1.00 91.25 180 ASN A CA 1
ATOM 1374 C C . ASN A 1 180 ? 25.692 -11.330 -23.569 1.00 91.25 180 ASN A C 1
ATOM 1376 O O . ASN A 1 180 ? 26.474 -10.391 -23.477 1.00 91.25 180 ASN A O 1
ATOM 1380 N N . THR A 1 181 ? 25.037 -11.595 -24.703 1.00 95.06 181 THR A N 1
ATOM 1381 C CA . THR A 1 181 ? 25.070 -10.703 -25.875 1.00 95.06 181 THR A CA 1
ATOM 1382 C C . THR A 1 181 ? 23.926 -9.706 -25.885 1.00 95.06 181 THR A C 1
ATOM 1384 O O . THR A 1 181 ? 24.013 -8.721 -26.605 1.00 95.06 181 THR A O 1
ATOM 1387 N N . TYR A 1 182 ? 22.841 -9.986 -25.153 1.00 95.88 182 TYR A N 1
ATOM 1388 C CA . TYR A 1 182 ? 21.634 -9.155 -25.088 1.00 95.88 182 TYR A CA 1
ATOM 1389 C C . TYR A 1 182 ? 20.962 -8.842 -26.441 1.00 95.88 182 TYR A C 1
ATOM 1391 O O . TYR A 1 182 ? 19.990 -8.092 -26.477 1.00 95.88 182 TYR A O 1
ATOM 1399 N N . ALA A 1 183 ? 21.391 -9.482 -27.536 1.00 96.06 183 ALA A N 1
ATOM 1400 C CA . ALA A 1 183 ? 20.927 -9.218 -28.901 1.00 96.06 183 ALA A CA 1
ATOM 1401 C C . ALA A 1 183 ? 19.422 -9.478 -29.103 1.00 96.06 183 ALA A C 1
ATOM 1403 O O . ALA A 1 183 ? 18.760 -8.855 -29.932 1.00 96.06 183 ALA A O 1
ATOM 1404 N N . ASP A 1 184 ? 18.837 -10.372 -28.300 1.00 95.31 184 ASP A N 1
ATOM 1405 C CA . ASP A 1 184 ? 17.390 -10.612 -28.308 1.00 95.31 184 ASP A CA 1
ATOM 1406 C C . ASP A 1 184 ? 16.570 -9.407 -27.789 1.00 95.31 184 ASP A C 1
ATOM 1408 O O . ASP A 1 184 ? 15.346 -9.406 -27.926 1.00 95.31 184 ASP A O 1
ATOM 1412 N N . LEU A 1 185 ? 17.214 -8.372 -27.230 1.00 95.19 185 LEU A N 1
ATOM 1413 C CA . LEU A 1 185 ? 16.589 -7.116 -26.794 1.00 95.19 185 LEU A CA 1
ATOM 1414 C C . LEU A 1 185 ? 16.669 -5.994 -27.840 1.00 95.19 185 LEU A C 1
ATOM 1416 O O . LEU A 1 185 ? 15.971 -4.991 -27.691 1.00 95.19 185 LEU A O 1
ATOM 1420 N N . ASP A 1 186 ? 17.440 -6.154 -28.920 1.00 95.31 186 ASP A N 1
ATOM 1421 C CA . ASP A 1 186 ? 17.707 -5.095 -29.910 1.00 95.31 186 ASP A CA 1
ATOM 1422 C C . ASP A 1 186 ? 16.426 -4.492 -30.492 1.00 95.31 186 ASP A C 1
ATOM 1424 O O . ASP A 1 186 ? 16.341 -3.293 -30.759 1.00 95.31 186 ASP A O 1
ATOM 1428 N N . PHE A 1 187 ? 15.384 -5.315 -30.641 1.00 92.75 187 PHE A N 1
ATOM 1429 C CA . PHE A 1 187 ? 14.090 -4.896 -31.181 1.00 92.75 187 PHE A CA 1
ATOM 1430 C C . PHE A 1 187 ? 13.422 -3.765 -30.382 1.00 92.75 187 PHE A C 1
ATOM 1432 O O . PHE A 1 187 ? 12.522 -3.113 -30.911 1.00 92.75 187 PHE A O 1
ATOM 1439 N N . ILE A 1 188 ? 13.819 -3.547 -29.123 1.00 92.69 188 ILE A N 1
ATOM 1440 C CA . ILE A 1 188 ? 13.287 -2.483 -28.262 1.00 92.69 188 ILE A CA 1
ATOM 1441 C C . ILE A 1 188 ? 13.707 -1.105 -28.785 1.00 92.69 188 ILE A C 1
ATOM 1443 O O . ILE A 1 188 ? 12.917 -0.163 -28.732 1.00 92.69 188 ILE A O 1
ATOM 1447 N N . VAL A 1 189 ? 14.928 -1.001 -29.318 1.00 92.56 189 VAL A N 1
ATOM 1448 C CA . VAL A 1 189 ? 15.535 0.254 -29.795 1.00 92.56 189 VAL A CA 1
ATOM 1449 C C . VAL A 1 189 ? 15.825 0.255 -31.302 1.00 92.56 189 VAL A C 1
ATOM 1451 O O . VAL A 1 189 ? 16.308 1.245 -31.852 1.00 92.56 189 VAL A O 1
ATOM 1454 N N . ALA A 1 190 ? 15.497 -0.831 -32.002 1.00 89.38 190 ALA A N 1
ATOM 1455 C CA . ALA A 1 190 ? 15.716 -0.963 -33.435 1.00 89.38 190 ALA A CA 1
ATOM 1456 C C . ALA A 1 190 ? 14.947 0.098 -34.244 1.00 89.38 190 ALA A C 1
ATOM 1458 O O . ALA A 1 190 ? 13.721 0.199 -34.182 1.00 89.38 190 ALA A O 1
ATOM 1459 N N . GLY A 1 191 ? 15.676 0.853 -35.071 1.00 85.19 191 GLY A N 1
ATOM 1460 C CA . GLY A 1 191 ? 15.094 1.809 -36.020 1.00 85.19 191 GLY A CA 1
ATOM 1461 C C . GLY A 1 191 ? 14.580 3.114 -35.403 1.00 85.19 191 GLY A C 1
ATOM 1462 O O . GLY A 1 191 ? 13.904 3.876 -36.097 1.00 85.19 191 GLY A O 1
ATOM 1463 N N . ILE A 1 192 ? 14.904 3.383 -34.137 1.00 89.56 192 ILE A N 1
ATOM 1464 C CA . ILE A 1 192 ? 14.556 4.624 -33.441 1.00 89.56 192 ILE A CA 1
ATOM 1465 C C . ILE A 1 192 ? 15.350 5.797 -34.028 1.00 89.56 192 ILE A C 1
ATOM 1467 O O . ILE A 1 192 ? 16.572 5.734 -34.155 1.00 89.56 192 ILE A O 1
ATOM 1471 N N . LYS A 1 193 ? 14.648 6.880 -34.385 1.00 84.94 193 LYS A N 1
ATOM 1472 C CA . LYS A 1 193 ? 15.249 8.102 -34.956 1.00 84.94 193 LYS A CA 1
ATOM 1473 C C . LYS A 1 193 ? 15.037 9.329 -34.081 1.00 84.94 193 LYS A C 1
ATOM 1475 O O . LYS A 1 193 ? 15.747 10.317 -34.224 1.00 84.94 193 LYS A O 1
ATOM 1480 N N . SER A 1 194 ? 14.042 9.287 -33.203 1.00 89.19 194 SER A N 1
ATOM 1481 C CA . SER A 1 194 ? 13.705 10.375 -32.300 1.00 89.19 194 SER A CA 1
ATOM 1482 C C . SER A 1 194 ? 13.146 9.841 -30.986 1.00 89.19 194 SER A C 1
ATOM 1484 O O . SER A 1 194 ? 12.650 8.717 -30.903 1.00 89.19 194 SER A O 1
ATOM 1486 N N . ARG A 1 195 ? 13.147 10.683 -29.949 1.00 86.75 195 ARG A N 1
ATOM 1487 C CA . ARG A 1 195 ? 12.595 10.330 -28.632 1.00 86.75 195 ARG A CA 1
ATOM 1488 C C . ARG A 1 195 ? 11.093 10.023 -28.669 1.00 86.75 195 ARG A C 1
ATOM 1490 O O . ARG A 1 195 ? 10.600 9.323 -27.795 1.00 86.75 195 ARG A O 1
ATOM 1497 N N . ALA A 1 196 ? 10.372 10.531 -29.671 1.00 87.38 196 ALA A N 1
ATOM 1498 C CA . ALA A 1 196 ? 8.949 10.255 -29.862 1.00 87.38 196 ALA A CA 1
ATOM 1499 C C . ALA A 1 196 ? 8.680 8.818 -30.346 1.00 87.38 196 ALA A C 1
ATOM 1501 O O . ALA A 1 196 ? 7.594 8.292 -30.107 1.00 87.38 196 ALA A O 1
ATOM 1502 N N . ASP A 1 197 ? 9.665 8.179 -30.985 1.00 85.94 197 ASP A N 1
ATOM 1503 C CA . ASP A 1 197 ? 9.559 6.795 -31.457 1.00 85.94 197 ASP A CA 1
ATOM 1504 C C . ASP A 1 197 ? 9.761 5.785 -30.313 1.00 85.94 197 ASP A C 1
ATOM 1506 O O . ASP A 1 197 ? 9.346 4.627 -30.413 1.00 85.94 197 ASP A O 1
ATOM 1510 N N . LEU A 1 198 ? 10.377 6.221 -29.205 1.00 85.62 198 LEU A N 1
ATOM 1511 C CA . LEU A 1 198 ? 10.642 5.384 -28.040 1.00 85.62 198 LEU A CA 1
ATOM 1512 C C . LEU A 1 198 ? 9.367 5.145 -27.234 1.00 85.62 198 LEU A C 1
ATOM 1514 O O . LEU A 1 198 ? 8.825 6.028 -26.565 1.00 85.62 198 LEU A O 1
ATOM 1518 N N . LYS A 1 199 ? 8.918 3.892 -27.238 1.00 88.69 199 LYS A N 1
ATOM 1519 C CA . LYS A 1 199 ? 7.863 3.439 -26.334 1.00 88.69 199 LYS A CA 1
ATOM 1520 C C . LYS A 1 199 ? 8.433 3.272 -24.931 1.00 88.69 199 LYS A C 1
ATOM 1522 O O . LYS A 1 199 ? 9.468 2.631 -24.749 1.00 88.69 199 LYS A O 1
ATOM 1527 N N . LYS A 1 200 ? 7.715 3.787 -23.929 1.00 90.56 200 LYS A N 1
ATOM 1528 C CA . LYS A 1 200 ? 8.025 3.525 -22.517 1.00 90.56 200 LYS A CA 1
ATOM 1529 C C . LYS A 1 200 ? 8.037 2.017 -22.280 1.00 90.56 200 LYS A C 1
ATOM 1531 O O . LYS A 1 200 ? 7.011 1.362 -22.457 1.00 90.56 200 LYS A O 1
ATOM 1536 N N . THR A 1 201 ? 9.196 1.501 -21.892 1.00 92.25 201 THR A N 1
ATOM 1537 C CA . THR A 1 201 ? 9.457 0.069 -21.761 1.00 92.25 201 THR A CA 1
ATOM 1538 C C . THR A 1 201 ? 10.200 -0.173 -20.458 1.00 92.25 201 THR A C 1
ATOM 1540 O O . THR A 1 201 ? 11.157 0.532 -20.159 1.00 92.25 201 THR A O 1
ATOM 1543 N N . TRP A 1 202 ? 9.749 -1.165 -19.694 1.00 92.38 202 TRP A N 1
ATOM 1544 C CA . TRP A 1 202 ? 10.440 -1.650 -18.504 1.00 92.38 202 TRP A CA 1
ATOM 1545 C C . TRP A 1 202 ? 11.103 -2.983 -18.833 1.00 92.38 202 TRP A C 1
ATOM 1547 O O . TRP A 1 202 ? 10.452 -3.872 -19.384 1.00 92.38 202 TRP A O 1
ATOM 1557 N N . ILE A 1 203 ? 12.382 -3.112 -18.492 1.00 92.25 203 ILE A N 1
ATOM 1558 C CA . ILE A 1 203 ? 13.142 -4.356 -18.608 1.00 92.25 203 ILE A CA 1
ATOM 1559 C C . ILE A 1 203 ? 13.570 -4.733 -17.197 1.00 92.25 203 ILE A C 1
ATOM 1561 O O . ILE A 1 203 ? 14.240 -3.955 -16.523 1.00 92.25 203 ILE A O 1
ATOM 1565 N N . TYR A 1 204 ? 13.153 -5.911 -16.746 1.00 91.56 204 TYR A N 1
ATOM 1566 C CA . TYR A 1 204 ? 13.546 -6.444 -15.448 1.00 91.56 204 TYR A CA 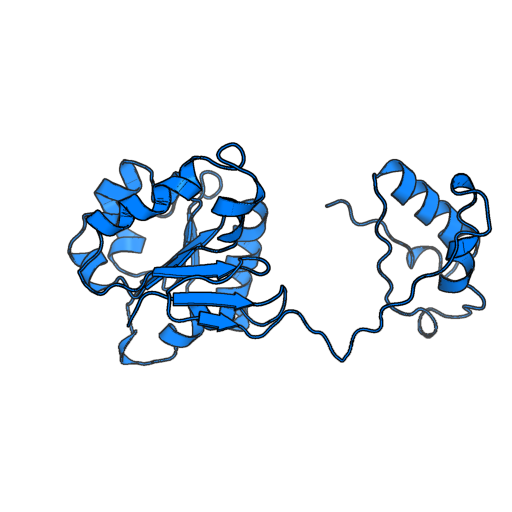1
ATOM 1567 C C . TYR A 1 204 ? 14.741 -7.377 -15.635 1.00 91.56 204 TYR A C 1
ATOM 1569 O O . TYR A 1 204 ? 14.711 -8.248 -16.504 1.00 91.56 204 TYR A O 1
ATOM 1577 N N . ALA A 1 205 ? 15.774 -7.184 -14.820 1.00 90.06 205 ALA A N 1
ATOM 1578 C CA . ALA A 1 205 ? 16.957 -8.033 -14.770 1.00 90.06 205 ALA A CA 1
ATOM 1579 C C . ALA A 1 205 ? 17.049 -8.714 -13.400 1.00 90.06 205 ALA A C 1
ATOM 1581 O O . ALA A 1 205 ? 16.642 -8.143 -12.389 1.00 90.06 205 ALA A O 1
ATOM 1582 N N . ASP A 1 206 ? 17.619 -9.918 -13.362 1.00 88.12 206 ASP A N 1
ATOM 1583 C CA . ASP A 1 206 ? 17.719 -10.707 -12.127 1.00 88.12 206 ASP A CA 1
ATOM 1584 C C . ASP A 1 206 ? 18.677 -10.092 -11.092 1.00 88.12 206 ASP A C 1
ATOM 1586 O O . ASP A 1 206 ? 18.613 -10.416 -9.907 1.00 88.12 206 ASP A O 1
ATOM 1590 N N . ASN A 1 207 ? 19.604 -9.236 -11.528 1.00 89.19 207 ASN A N 1
ATOM 1591 C CA . ASN A 1 207 ? 20.561 -8.556 -10.664 1.00 89.19 207 ASN A CA 1
ATOM 1592 C C . ASN A 1 207 ? 21.062 -7.246 -11.297 1.00 89.19 207 ASN A C 1
ATOM 1594 O O . ASN A 1 207 ? 20.954 -7.041 -12.508 1.00 89.19 207 ASN A O 1
ATOM 1598 N N . ILE A 1 208 ? 21.656 -6.389 -10.460 1.00 90.50 208 ILE A N 1
ATOM 1599 C CA . ILE A 1 208 ? 22.151 -5.059 -10.848 1.00 90.50 208 ILE A CA 1
ATOM 1600 C C . ILE A 1 208 ? 23.212 -5.150 -11.951 1.00 90.50 208 ILE A C 1
ATOM 1602 O O . ILE A 1 208 ? 23.154 -4.377 -12.900 1.00 90.50 208 ILE A O 1
ATOM 1606 N N . ALA A 1 209 ? 24.148 -6.104 -11.872 1.00 91.88 209 ALA A N 1
ATOM 1607 C CA . ALA A 1 209 ? 25.219 -6.225 -12.865 1.00 91.88 209 ALA A CA 1
ATOM 1608 C C . ALA A 1 209 ? 24.655 -6.514 -14.265 1.00 91.88 209 ALA A C 1
ATOM 1610 O O . ALA A 1 209 ? 24.985 -5.813 -15.215 1.00 91.88 209 ALA A O 1
ATOM 1611 N N . THR A 1 210 ? 23.720 -7.461 -14.376 1.00 93.44 210 THR A N 1
ATOM 1612 C CA . THR A 1 210 ? 22.999 -7.729 -15.629 1.00 93.44 210 THR A CA 1
ATOM 1613 C C . THR A 1 210 ? 22.197 -6.513 -16.096 1.00 93.44 210 THR A C 1
ATOM 1615 O O . THR A 1 210 ? 22.162 -6.226 -17.288 1.00 93.44 210 THR A O 1
ATOM 1618 N N . GLY A 1 211 ? 21.576 -5.769 -15.174 1.00 94.00 211 GLY A N 1
ATOM 1619 C CA . GLY A 1 211 ? 20.881 -4.522 -15.500 1.00 94.00 211 GLY A CA 1
ATOM 1620 C C . GLY A 1 211 ? 21.804 -3.479 -16.138 1.00 94.00 211 GLY A C 1
ATOM 1621 O O . GLY A 1 211 ? 21.454 -2.914 -17.170 1.00 94.00 211 GLY A O 1
ATOM 1622 N N . VAL A 1 212 ? 22.996 -3.272 -15.572 1.00 94.12 212 VAL A N 1
ATOM 1623 C CA . VAL A 1 212 ? 24.016 -2.359 -16.117 1.00 94.12 212 VAL A CA 1
ATOM 1624 C C . VAL A 1 212 ? 24.477 -2.813 -17.501 1.00 94.12 212 VAL A C 1
ATOM 1626 O O . VAL A 1 212 ? 24.506 -2.006 -18.424 1.00 94.12 212 VAL A O 1
ATOM 1629 N N . GLU A 1 213 ? 24.745 -4.106 -17.687 1.00 95.75 213 GLU A N 1
ATOM 1630 C CA . GLU A 1 213 ? 25.153 -4.639 -18.992 1.00 95.75 213 GLU A CA 1
ATOM 1631 C C . GLU A 1 213 ? 24.062 -4.470 -20.070 1.00 95.75 213 GLU A C 1
ATOM 1633 O O . GLU A 1 213 ? 24.366 -4.130 -21.214 1.00 95.75 213 GLU A O 1
ATOM 1638 N N . ILE A 1 214 ? 22.783 -4.641 -19.709 1.00 96.00 214 ILE A N 1
ATOM 1639 C CA . ILE A 1 214 ? 21.647 -4.380 -20.609 1.00 96.00 214 ILE A CA 1
ATOM 1640 C C . ILE A 1 214 ? 21.559 -2.891 -20.970 1.00 96.00 214 ILE A C 1
ATOM 1642 O O . ILE A 1 214 ? 21.288 -2.561 -22.128 1.00 96.00 214 ILE A O 1
ATOM 1646 N N . ILE A 1 215 ? 21.773 -1.992 -20.001 1.00 95.50 215 ILE A N 1
ATOM 1647 C CA . ILE A 1 215 ? 21.783 -0.542 -20.240 1.00 95.50 215 ILE A CA 1
ATOM 1648 C C . ILE A 1 215 ? 22.890 -0.189 -21.229 1.00 95.50 215 ILE A C 1
ATOM 1650 O O . ILE A 1 215 ? 22.607 0.475 -22.228 1.00 95.50 215 ILE A O 1
ATOM 1654 N N . ASP A 1 216 ? 24.113 -0.664 -20.996 1.00 95.19 216 ASP A N 1
ATOM 1655 C CA . ASP A 1 216 ? 25.260 -0.401 -21.866 1.00 95.19 216 ASP A CA 1
ATOM 1656 C C . ASP A 1 216 ? 25.002 -0.914 -23.290 1.00 95.19 216 ASP A C 1
ATOM 1658 O O . ASP A 1 216 ? 25.211 -0.187 -24.267 1.00 95.19 216 ASP A O 1
ATOM 1662 N N . HIS A 1 217 ? 24.465 -2.134 -23.414 1.00 96.56 217 HIS A N 1
ATOM 1663 C CA . HIS A 1 217 ? 24.107 -2.733 -24.699 1.00 96.56 217 HIS A CA 1
ATOM 1664 C C . HIS A 1 217 ? 23.081 -1.891 -25.463 1.00 96.56 217 HIS A C 1
ATOM 1666 O O . HIS A 1 217 ? 23.358 -1.449 -26.577 1.00 96.56 217 HIS A O 1
ATOM 1672 N N . LEU A 1 218 ? 21.920 -1.599 -24.867 1.00 95.44 218 LEU A N 1
ATOM 1673 C CA . LEU A 1 218 ? 20.856 -0.844 -25.541 1.00 95.44 218 LEU A CA 1
ATOM 1674 C C . LEU A 1 218 ? 21.269 0.600 -25.854 1.00 95.44 218 LEU A C 1
ATOM 1676 O O . LEU A 1 218 ? 20.912 1.126 -26.908 1.00 95.44 218 LEU A O 1
ATOM 1680 N N . THR A 1 219 ? 22.052 1.225 -24.972 1.00 94.12 219 THR A N 1
ATOM 1681 C CA . THR A 1 219 ? 22.593 2.576 -25.180 1.00 94.12 219 THR A CA 1
ATOM 1682 C C . THR A 1 219 ? 23.558 2.607 -26.364 1.00 94.12 219 THR A C 1
ATOM 1684 O O . THR A 1 219 ? 23.535 3.557 -27.146 1.00 94.12 219 THR A O 1
ATOM 1687 N N . SER A 1 220 ? 24.359 1.552 -26.556 1.00 94.38 220 SER A N 1
ATOM 1688 C CA . SER A 1 220 ? 25.296 1.454 -27.684 1.00 94.38 220 SER A CA 1
ATOM 1689 C C . SER A 1 220 ? 24.610 1.400 -29.057 1.00 94.38 220 SER A C 1
ATOM 1691 O O . SER A 1 220 ? 25.212 1.782 -30.061 1.00 94.38 220 SER A O 1
ATOM 1693 N N . LEU A 1 221 ? 23.344 0.968 -29.105 1.00 93.75 221 LEU A N 1
ATOM 1694 C CA . LEU A 1 221 ? 22.543 0.876 -30.330 1.00 93.75 221 LEU A CA 1
ATOM 1695 C C . LEU A 1 221 ? 21.819 2.185 -30.680 1.00 93.75 221 LEU A C 1
ATOM 1697 O O . LEU A 1 221 ? 21.277 2.309 -31.781 1.00 93.75 221 LEU A O 1
ATOM 1701 N N . LEU A 1 222 ? 21.782 3.153 -29.759 1.00 92.44 222 LEU A N 1
ATOM 1702 C CA . LEU A 1 222 ? 21.081 4.422 -29.935 1.00 92.44 222 LEU A CA 1
ATOM 1703 C C . LEU A 1 222 ? 22.009 5.534 -30.459 1.00 92.44 222 LEU A C 1
ATOM 1705 O O . LEU A 1 222 ? 23.194 5.580 -30.111 1.00 92.44 222 LEU A O 1
ATOM 1709 N N . PRO A 1 223 ? 21.473 6.487 -31.249 1.00 90.81 223 PRO A N 1
ATOM 1710 C CA . PRO A 1 223 ? 22.182 7.717 -31.593 1.00 90.81 223 PRO A CA 1
ATOM 1711 C C . PRO A 1 223 ? 22.632 8.488 -30.338 1.00 90.81 223 PRO A C 1
ATOM 1713 O O . PRO A 1 223 ? 21.909 8.457 -29.337 1.00 90.81 223 PRO A O 1
ATOM 1716 N N . PRO A 1 224 ? 23.762 9.224 -30.377 1.00 90.12 224 PRO A N 1
ATOM 1717 C CA . PRO A 1 224 ? 24.294 9.958 -29.222 1.00 90.12 224 PRO A CA 1
ATOM 1718 C C . PRO A 1 224 ? 23.266 10.857 -28.523 1.00 90.12 224 PRO A C 1
ATOM 1720 O O . PRO A 1 224 ? 23.222 10.924 -27.299 1.00 90.12 224 PRO A O 1
ATOM 1723 N N . GLU A 1 225 ? 22.397 11.506 -29.294 1.00 92.25 225 GLU A N 1
ATOM 1724 C CA . GLU A 1 225 ? 21.329 12.380 -28.805 1.00 92.25 225 GLU A CA 1
ATOM 1725 C C . GLU A 1 225 ? 20.188 11.666 -28.053 1.00 92.25 225 GLU A C 1
ATOM 1727 O O . GLU A 1 225 ? 19.339 12.345 -27.479 1.00 92.25 225 GLU A O 1
ATOM 1732 N N . LEU A 1 226 ? 20.142 10.328 -28.063 1.00 92.19 226 LEU A N 1
ATOM 1733 C CA . LEU A 1 226 ? 19.110 9.513 -27.405 1.00 92.19 226 LEU A CA 1
ATOM 1734 C C . LEU A 1 226 ? 19.668 8.570 -26.333 1.00 92.19 226 LEU A C 1
ATOM 1736 O O . LEU A 1 226 ? 18.904 7.810 -25.740 1.00 92.19 226 LEU A O 1
ATOM 1740 N N . GLN A 1 227 ? 20.974 8.598 -26.071 1.00 89.81 227 GLN A N 1
ATOM 1741 C CA . GLN A 1 227 ? 21.605 7.706 -25.092 1.00 89.81 227 GLN A CA 1
ATOM 1742 C C . GLN A 1 227 ? 21.102 7.939 -23.659 1.00 89.81 227 GLN A C 1
ATOM 1744 O O . GLN A 1 227 ? 21.069 7.010 -22.861 1.00 89.81 227 GLN A O 1
ATOM 1749 N N . ASP A 1 228 ? 20.620 9.144 -23.342 1.00 91.12 228 ASP A N 1
ATOM 1750 C CA . ASP A 1 228 ? 20.012 9.477 -22.048 1.00 91.12 228 ASP A CA 1
ATOM 1751 C C . ASP A 1 228 ? 18.634 8.824 -21.824 1.00 91.12 228 ASP A C 1
ATOM 1753 O O . ASP A 1 228 ? 18.073 8.914 -20.729 1.00 91.12 228 ASP A O 1
ATOM 1757 N N . ALA A 1 229 ? 18.045 8.224 -22.863 1.00 90.12 229 ALA A N 1
ATOM 1758 C CA . ALA A 1 229 ? 16.704 7.657 -22.809 1.00 90.12 229 ALA A CA 1
ATOM 1759 C C . ALA A 1 229 ? 16.648 6.273 -22.142 1.00 90.12 229 ALA A C 1
ATOM 1761 O O . ALA A 1 229 ? 15.558 5.836 -21.766 1.00 90.12 229 ALA A O 1
ATOM 1762 N N . VAL A 1 230 ? 17.790 5.599 -21.981 1.00 91.25 230 VAL A N 1
ATOM 1763 C CA . VAL A 1 230 ? 17.910 4.326 -21.260 1.00 91.25 230 VAL A CA 1
ATOM 1764 C C . VAL A 1 230 ? 18.506 4.618 -19.888 1.00 91.25 230 VAL A C 1
ATOM 1766 O O . VAL A 1 230 ? 19.585 5.190 -19.782 1.00 91.25 230 VAL A O 1
ATOM 1769 N N . GLN A 1 231 ? 17.784 4.271 -18.825 1.00 89.75 231 GLN A N 1
ATOM 1770 C CA . GLN A 1 231 ? 18.187 4.585 -17.454 1.00 89.75 231 GLN A CA 1
ATOM 1771 C C . GLN A 1 231 ? 17.926 3.393 -16.539 1.00 89.75 231 GLN A C 1
ATOM 1773 O O . GLN A 1 231 ? 16.918 2.698 -16.680 1.00 89.75 231 GLN A O 1
ATOM 1778 N N . GLY A 1 232 ? 18.841 3.180 -15.595 1.00 85.56 232 GLY A N 1
ATOM 1779 C CA . GLY A 1 232 ? 18.652 2.244 -14.496 1.00 85.56 232 GLY A CA 1
ATOM 1780 C C . GLY A 1 232 ? 17.818 2.869 -13.385 1.00 85.56 232 GLY A C 1
ATOM 1781 O O . GLY A 1 232 ? 17.965 4.051 -13.075 1.00 85.56 232 GLY A O 1
ATOM 1782 N N . TYR A 1 233 ? 16.960 2.056 -12.778 1.00 77.50 233 TYR A N 1
ATOM 1783 C CA . TYR A 1 233 ? 16.264 2.385 -11.542 1.00 77.50 233 TYR A CA 1
ATOM 1784 C C . TYR A 1 233 ? 16.655 1.328 -10.518 1.00 77.50 233 TYR A C 1
ATOM 1786 O O . TYR A 1 233 ? 16.182 0.195 -10.590 1.00 77.50 233 TYR A O 1
ATOM 1794 N N . ASP A 1 234 ? 17.551 1.693 -9.605 1.00 65.25 234 ASP A N 1
ATOM 1795 C CA . ASP A 1 234 ? 17.886 0.839 -8.471 1.00 65.25 234 ASP A CA 1
ATOM 1796 C C . ASP A 1 234 ? 16.713 0.888 -7.478 1.00 65.25 234 ASP A C 1
ATOM 1798 O O . ASP A 1 234 ? 16.350 1.966 -6.997 1.00 65.25 234 ASP A O 1
ATOM 1802 N N . ILE A 1 235 ? 16.095 -0.271 -7.222 1.00 49.72 235 ILE A N 1
ATOM 1803 C CA . ILE A 1 235 ? 15.041 -0.471 -6.211 1.00 49.72 235 ILE A CA 1
ATOM 1804 C C . ILE A 1 235 ? 15.646 -1.188 -5.005 1.00 49.72 235 ILE A C 1
ATOM 1806 O O . ILE A 1 235 ? 16.366 -2.190 -5.229 1.00 49.72 235 ILE A O 1
#

Sequence (235 aa):
MRDGLVHAGTGMGKTTIVAGPHAHESSAGKVTLFISPLIALHDEQVETFRDEFGLKAIAVNSSNGGCKPEQIVHGEHQIVLLSPEMALSCRFIREVLKNTEFGRRILSVVVDEAHVVSHWGASFRKKYGTLGTIRAFLPRGTPMIALSATLPVKDYVNIDIGNDRPNVSIIIRGIHHPLNTYADLDFIVAGIKSRADLKKTWIYADNIATGVEIIDHLTSLLPPELQDAVQGYDI

Mean predicted aligned error: 10.43 Å

Organism: NCBI:txid1033008

Solvent-accessible surface area (backbone atoms only — not comparable to full-atom values): 14044 Å² total; per-residue (Å²): 107,70,52,33,39,36,37,43,29,89,92,67,54,70,65,48,72,69,49,52,64,60,76,40,77,92,34,66,64,26,23,31,41,38,33,35,79,60,66,90,47,37,63,60,51,28,48,46,37,34,74,77,66,72,37,46,46,41,58,44,44,90,85,72,76,45,70,57,49,64,46,59,35,72,26,74,31,40,34,40,34,26,34,46,67,47,65,67,26,72,64,43,38,61,59,30,46,65,27,70,62,23,49,73,23,55,59,35,38,36,33,44,59,49,33,44,63,70,79,52,44,80,74,55,54,54,50,57,73,50,53,72,63,57,59,82,50,51,53,90,67,57,22,46,35,37,33,18,65,76,59,85,89,77,99,58,55,69,47,73,74,54,75,82,53,94,91,61,86,89,81,88,78,83,84,87,55,65,80,93,68,52,63,83,54,45,77,81,58,61,88,61,86,51,80,86,68,57,72,94,77,87,83,88,57,99,43,69,69,59,40,52,52,50,46,55,53,58,34,71,70,40,58,82,95,49,35,83,76,62,78,88,79,93,127

pLDDT: mean 85.03, std 12.95, range [43.84, 97.75]

Foldseek 3Di:
DAAEEEADDPPRPPVCVLLVVCVDPVLVLAAEEEEEQPLVCQVVSCCCCCPVRVFFEDEADPPPVGDDLVCLLRSVGRYYYYYLCRCPDPCCCVSALQDVSNLVRYQAYEYEALCQPPPVDCPSDVSSVVSVVSVVSHPPPHYYYYYHNDDDDDDGHYHHPHPDDVVDDDDDDDDPDDLLLLVVVQVQQPPDDDPVVHDDDDDDDPDPVSLVSNLVNNLVSDDPVCNVVRDDDDD

Nearest PDB structures (foldseek):
  8pfl-assembly1_A  TM=5.820E-01  e=4.574E-09  Homo sapiens
  8yrs-assembly1_A  TM=7.632E-01  e=2.301E-07  Homo sapiens
  7aud-assembly5_D  TM=7.307E-01  e=3.533E-07  Homo sapiens
  4cdg-assembly1_A  TM=7.292E-01  e=5.101E-07  Homo sapiens
  4cgz-assembly1_A  TM=7.284E-01  e=3.278E-05  Homo sapiens

Secondary structure (DSSP, 8-state):
---EEEE--TTS-HHHHHHGGGGSGGGTT-EEEEE-S-GGGHHHHHHHHHHTT---EEEE-TTTT---HHHHHTTS-SEEEE-HHHHT-HHHIIIIIT-HHHHHHEEEEEES-TTHHHHSGGGS-HHHHTGGGGGGGSPTT--EEEEESSPPP-SSEEEE--S--TT---------S-GGG-GGGGGGTTT--STTT--------SSHHHHHHHHHHHHHTS-GGGGGG------

Radius of gyration: 22.66 Å; Cα contacts (8 Å, |Δi|>4): 332; chains: 1; bounding box: 47×34×62 Å